Protein AF-A0A7R9BKN6-F1 (afdb_monomer)

Foldseek 3Di:
DDPDDDPPPDDQAADEELDDQVVQVVVCVVVPSDPPQFWEWEWDWDFDQDPPPRDTDIQIWTDGPVDPDIDSDDDPLPRYAYAYEQVVLVVCVVPPVPVSLSNLVRYHYYYSHFLVSLLVSQVSCVVVVDQDEDEEADPSPVNNLVNHPHRHYDHDPPPDPPPPDPPDDDDDDPPPPDADAEEQVVLVVCVPPPVPVSLVNLVRHDHYPPHFLVSLLVSQLSCVVVVDQDEDEDAAPSPLSNLQSHPAHEHLHDPVHCPSVVRGPHYDPHRRPPCVVVVVVVVVVVVVVVVVVVVVVVVVVVVVVVVVVCCVVVVD

pLDDT: mean 74.66, std 16.37, range [26.44, 96.69]

InterPro domains:
  IPR001757 P-type ATPase [TIGR01494] (103-164)
  IPR001757 P-type ATPase [TIGR01494] (201-311)
  IPR006544 P-type ATPase, subfamily V [PTHR45630] (177-312)
  IPR023214 HAD superfamily [G3DSA:3.40.50.1000] (12-169)
  IPR023214 HAD superfamily [G3DSA:3.40.50.1000] (170-272)
  IPR036412 HAD-like superfamily [SSF56784] (14-165)
  IPR036412 HAD-like superfamily [SSF56784] (192-273)

Nearest PDB structures (foldseek):
  7n74-assembly1_A  TM=9.201E-01  e=3.005E-12  Homo sapiens
  7n70-assembly1_A  TM=8.935E-01  e=9.612E-12  Homo sapiens
  7n73-assembly1_A  TM=8.900E-01  e=3.693E-11  Homo sapiens
  7n77-assembly1_A  TM=8.871E-01  e=6.025E-11  Homo sapiens
  7m5y-assembly1_A  TM=6.232E-01  e=1.813E-10  Homo sapiens

Structure (mmCIF, N/CA/C/O backbone):
data_AF-A0A7R9BKN6-F1
#
_entry.id   AF-A0A7R9BKN6-F1
#
loop_
_atom_site.group_PDB
_atom_site.id
_atom_site.type_symbol
_atom_site.label_atom_id
_atom_site.label_alt_id
_atom_site.label_comp_id
_atom_site.label_asym_id
_atom_site.label_entity_id
_atom_site.label_seq_id
_atom_site.pdbx_PDB_ins_code
_atom_site.Cartn_x
_atom_site.Cartn_y
_atom_site.Cartn_z
_atom_site.occupancy
_atom_site.B_iso_or_equiv
_atom_site.auth_seq_id
_atom_site.auth_comp_id
_atom_site.auth_asym_id
_atom_site.auth_atom_id
_atom_site.pdbx_PDB_model_num
ATOM 1 N N . MET A 1 1 ? 3.037 -29.717 30.247 1.00 32.91 1 MET A N 1
ATOM 2 C CA . MET A 1 1 ? 1.753 -29.655 29.522 1.00 32.91 1 MET A CA 1
ATOM 3 C C . MET A 1 1 ? 1.876 -28.512 28.535 1.00 32.91 1 MET A C 1
ATOM 5 O O . MET A 1 1 ? 1.591 -27.375 28.885 1.00 32.91 1 MET A O 1
ATOM 9 N N . ASP A 1 2 ? 2.423 -28.823 27.361 1.00 31.39 2 ASP A N 1
ATOM 10 C CA . ASP A 1 2 ? 2.531 -27.906 26.230 1.00 31.39 2 ASP A CA 1
ATOM 11 C C . ASP A 1 2 ? 1.133 -27.636 25.679 1.00 31.39 2 ASP A C 1
ATOM 13 O O . ASP A 1 2 ? 0.529 -28.503 25.049 1.00 31.39 2 ASP A O 1
ATOM 17 N N . GLN A 1 3 ? 0.604 -26.438 25.915 1.00 27.42 3 GLN A N 1
ATOM 18 C CA . GLN A 1 3 ? -0.445 -25.913 25.053 1.00 27.42 3 GLN A CA 1
ATOM 19 C C . GLN A 1 3 ? 0.246 -25.234 23.878 1.00 27.42 3 GLN A C 1
ATOM 21 O O . GLN A 1 3 ? 0.666 -24.081 23.956 1.00 27.42 3 GLN A O 1
ATOM 26 N N . GLY A 1 4 ? 0.425 -26.019 22.815 1.00 26.84 4 GLY A N 1
ATOM 27 C CA . GLY A 1 4 ? 0.956 -25.560 21.544 1.00 26.84 4 GLY A CA 1
ATOM 28 C C . GLY A 1 4 ? 0.190 -24.336 21.056 1.00 26.84 4 GLY A C 1
ATOM 29 O O . GLY A 1 4 ? -1.037 -24.345 20.947 1.00 26.84 4 GLY A O 1
ATOM 30 N N . PHE A 1 5 ? 0.937 -23.276 20.765 1.00 26.44 5 PHE A N 1
ATOM 31 C CA . PHE A 1 5 ? 0.449 -22.130 20.018 1.00 26.44 5 PHE A CA 1
ATOM 32 C C . PHE A 1 5 ? -0.179 -22.623 18.706 1.00 26.44 5 PHE A C 1
ATOM 34 O O . PHE A 1 5 ? 0.504 -23.183 17.850 1.00 26.44 5 PHE A O 1
ATOM 41 N N . SER A 1 6 ? -1.488 -22.406 18.561 1.00 29.11 6 SER A N 1
ATOM 42 C CA . SER A 1 6 ? -2.215 -22.539 17.296 1.00 29.11 6 SER A CA 1
ATOM 43 C C . SER A 1 6 ? -1.462 -21.795 16.178 1.00 29.11 6 SER A C 1
ATOM 45 O O . SER A 1 6 ? -0.965 -20.688 16.429 1.00 29.11 6 SER A O 1
ATOM 47 N N . PRO A 1 7 ? -1.335 -22.362 14.962 1.00 34.69 7 PRO A N 1
ATOM 48 C CA . PRO A 1 7 ? -0.614 -21.715 13.876 1.00 34.69 7 PRO A CA 1
ATOM 49 C C . PRO A 1 7 ? -1.249 -20.347 13.612 1.00 34.69 7 PRO A C 1
ATOM 51 O O . PRO A 1 7 ? -2.439 -20.247 13.312 1.00 34.69 7 PRO A O 1
ATOM 54 N N . LYS A 1 8 ? -0.444 -19.287 13.780 1.00 38.62 8 LYS A N 1
ATOM 55 C CA . LYS A 1 8 ? -0.782 -17.884 13.492 1.00 38.62 8 LYS A CA 1
ATOM 56 C C . LYS A 1 8 ? -1.703 -17.830 12.269 1.00 38.62 8 LYS A C 1
ATOM 58 O O . LYS A 1 8 ? -1.273 -18.245 11.196 1.00 38.62 8 LYS A O 1
ATOM 63 N N . GLN A 1 9 ? -2.935 -17.328 12.416 1.00 39.03 9 GLN A N 1
ATOM 64 C CA . GLN A 1 9 ? -3.842 -17.079 11.289 1.00 39.03 9 GLN A CA 1
ATOM 65 C C . GLN A 1 9 ? -3.097 -16.251 10.232 1.00 39.03 9 GLN A C 1
ATOM 67 O O . GLN A 1 9 ? -2.939 -15.034 10.376 1.00 39.03 9 GLN A O 1
ATOM 72 N N . ARG A 1 10 ? -2.585 -16.916 9.189 1.00 50.03 10 ARG A N 1
ATOM 73 C CA . ARG A 1 10 ? -1.907 -16.256 8.076 1.00 50.03 10 ARG A CA 1
ATOM 74 C C . ARG A 1 10 ? -2.930 -15.348 7.410 1.00 50.03 10 ARG A C 1
ATOM 76 O O . ARG A 1 10 ? -4.044 -15.759 7.084 1.00 50.03 10 ARG A O 1
ATOM 83 N N . LYS A 1 11 ? -2.572 -14.076 7.258 1.00 56.31 11 LYS A N 1
ATOM 84 C CA . LYS A 1 11 ? -3.423 -13.113 6.557 1.00 56.31 11 LYS A CA 1
ATOM 85 C C . LYS A 1 11 ? -3.534 -13.568 5.104 1.00 56.31 11 LYS A C 1
ATOM 87 O O . LYS A 1 11 ? -2.523 -13.991 4.546 1.00 56.31 11 LYS A O 1
ATOM 92 N N . PRO A 1 12 ? -4.730 -13.515 4.498 1.00 61.38 12 PRO A N 1
ATOM 93 C CA . PRO A 1 12 ? -4.904 -13.988 3.136 1.00 61.38 12 PRO A CA 1
ATOM 94 C C . PRO A 1 12 ? -4.051 -13.126 2.202 1.00 61.38 12 PRO A C 1
ATOM 96 O O . PRO A 1 12 ? -4.299 -11.929 2.065 1.00 61.38 12 PRO A O 1
ATOM 99 N N . LEU A 1 13 ? -3.027 -13.734 1.603 1.00 60.78 13 LEU A N 1
ATOM 100 C CA . LEU A 1 13 ? -2.249 -13.128 0.532 1.00 60.78 13 LEU A CA 1
ATOM 101 C C . LEU A 1 13 ? -2.938 -13.456 -0.795 1.00 60.78 13 LEU A C 1
ATOM 103 O O . LEU A 1 13 ? -3.414 -14.574 -0.999 1.00 60.78 13 LEU A O 1
ATOM 107 N N . PHE A 1 14 ? -3.005 -12.478 -1.692 1.00 77.50 14 PHE A N 1
ATOM 108 C CA . PHE A 1 14 ? -3.634 -12.633 -2.999 1.00 77.50 14 PHE A CA 1
ATOM 109 C C . PHE A 1 14 ? -2.596 -12.375 -4.085 1.00 77.50 14 PHE A C 1
ATOM 111 O O . PHE A 1 14 ? -1.784 -11.457 -3.968 1.00 77.50 14 PHE A O 1
ATOM 118 N N . LYS A 1 15 ? -2.652 -13.148 -5.168 1.00 74.38 15 LYS A N 1
ATOM 119 C CA . LYS A 1 15 ? -1.873 -12.892 -6.377 1.00 74.38 15 LYS A CA 1
ATOM 120 C C . LYS A 1 15 ? -2.746 -12.196 -7.413 1.00 74.38 15 LYS A C 1
ATOM 122 O O . LYS A 1 15 ? -3.732 -12.776 -7.860 1.00 74.38 15 LYS A O 1
ATOM 127 N N . LEU A 1 16 ? -2.353 -10.993 -7.828 1.00 77.88 16 LEU A N 1
ATOM 128 C CA . LEU A 1 16 ? -2.900 -10.323 -9.008 1.00 77.88 16 LEU A CA 1
ATOM 129 C C . LEU A 1 16 ? -1.861 -10.360 -10.130 1.00 77.88 16 LEU A C 1
ATOM 131 O O . LEU A 1 16 ? -0.758 -9.852 -9.954 1.00 77.88 16 LEU A O 1
ATOM 135 N N . THR A 1 17 ? -2.197 -10.920 -11.289 1.00 77.88 17 THR A N 1
ATOM 136 C CA . THR A 1 17 ? -1.283 -10.946 -12.443 1.00 77.88 17 THR A CA 1
ATOM 137 C C . THR A 1 17 ? -2.006 -10.706 -13.769 1.00 77.88 17 THR A C 1
ATOM 139 O O . THR A 1 17 ? -3.209 -10.940 -13.891 1.00 77.88 17 THR A O 1
ATOM 142 N N . GLY A 1 18 ? -1.257 -10.216 -14.760 1.00 75.12 18 GLY A N 1
ATOM 143 C CA . GLY A 1 18 ? -1.666 -10.190 -16.167 1.00 75.12 18 GLY A CA 1
ATOM 144 C C . GLY A 1 18 ? -1.416 -11.516 -16.900 1.00 75.12 18 GLY A C 1
ATOM 145 O O . GLY A 1 18 ? -1.918 -11.697 -18.007 1.00 75.12 18 GLY A O 1
ATOM 146 N N . ASP A 1 19 ? -0.681 -12.448 -16.287 1.00 79.25 19 ASP A N 1
ATOM 147 C CA . ASP A 1 19 ? -0.347 -13.745 -16.877 1.00 79.25 19 ASP A CA 1
ATOM 148 C C . ASP A 1 19 ? -1.556 -14.677 -16.978 1.00 79.25 19 ASP A C 1
ATOM 150 O O . ASP A 1 19 ? -2.614 -14.445 -16.383 1.00 79.25 19 ASP A O 1
ATOM 154 N N . SER A 1 20 ? -1.369 -15.776 -17.714 1.00 85.12 20 SER A N 1
ATOM 155 C CA . SER A 1 20 ? -2.352 -16.854 -17.794 1.00 85.12 20 SER A CA 1
ATOM 156 C C . SER A 1 20 ? -2.670 -17.436 -16.414 1.00 85.12 20 SER A C 1
ATOM 158 O O . SER A 1 20 ? -1.803 -17.504 -15.533 1.00 85.12 20 SER A O 1
ATOM 160 N N . LEU A 1 21 ? -3.908 -17.903 -16.242 1.00 82.19 21 LEU A N 1
ATOM 161 C CA . LEU A 1 21 ? -4.362 -18.493 -14.991 1.00 82.19 21 LEU A CA 1
ATOM 162 C C . LEU A 1 21 ? -3.480 -19.668 -14.559 1.00 82.19 21 LEU A C 1
ATOM 164 O O . LEU A 1 21 ? -2.990 -19.660 -13.438 1.00 82.19 21 LEU A O 1
ATOM 168 N N . LEU A 1 22 ? -3.174 -20.617 -15.447 1.00 80.00 22 LEU A N 1
ATOM 169 C CA . LEU A 1 22 ? -2.351 -21.789 -15.112 1.00 80.00 22 LEU A CA 1
ATOM 170 C C . LEU A 1 22 ? -0.967 -21.408 -14.559 1.00 80.00 22 LEU A C 1
ATOM 172 O O . LEU A 1 22 ? -0.522 -21.956 -13.548 1.00 80.00 22 LEU A O 1
ATOM 176 N N . THR A 1 23 ? -0.304 -20.419 -15.166 1.00 79.06 23 THR A N 1
ATOM 177 C CA . THR A 1 23 ? 0.980 -19.897 -14.669 1.00 79.06 23 THR A CA 1
ATOM 178 C C . THR A 1 23 ? 0.812 -19.235 -13.302 1.00 79.06 23 THR A C 1
ATOM 180 O O . THR A 1 23 ? 1.613 -19.456 -12.389 1.00 79.06 23 THR A O 1
ATOM 183 N N . ALA A 1 24 ? -0.246 -18.438 -13.138 1.00 79.44 24 ALA A N 1
ATOM 184 C CA . ALA A 1 24 ? -0.556 -17.771 -11.883 1.00 79.44 24 ALA A CA 1
ATOM 185 C C . ALA A 1 24 ? -0.773 -18.780 -10.748 1.00 79.44 24 ALA A C 1
ATOM 187 O O . ALA A 1 24 ? -0.196 -18.601 -9.675 1.00 79.44 24 ALA A O 1
ATOM 188 N N . LEU A 1 25 ? -1.527 -19.850 -11.018 1.00 77.81 25 LEU A N 1
ATOM 189 C CA . LEU A 1 25 ? -1.824 -20.940 -10.091 1.00 77.81 25 LEU A CA 1
ATOM 190 C C . LEU A 1 25 ? -0.570 -21.728 -9.705 1.00 77.81 25 LEU A C 1
ATOM 192 O O . LEU A 1 25 ? -0.318 -21.934 -8.519 1.00 77.81 25 LEU A O 1
ATOM 196 N N . SER A 1 26 ? 0.253 -22.111 -10.686 1.00 78.00 26 SER A N 1
ATOM 197 C CA . SER A 1 26 ? 1.505 -22.837 -10.436 1.00 78.00 26 SER A CA 1
ATOM 198 C C . SER A 1 26 ? 2.432 -22.057 -9.499 1.00 78.00 26 SER A C 1
ATOM 200 O O . SER A 1 26 ? 2.937 -22.598 -8.516 1.00 78.00 26 SER A O 1
ATOM 202 N N . VAL A 1 27 ? 2.612 -20.759 -9.756 1.00 74.94 27 VAL A N 1
ATOM 203 C CA . VAL A 1 27 ? 3.428 -19.895 -8.893 1.00 74.94 27 VAL A CA 1
ATOM 204 C C . VAL A 1 27 ? 2.768 -19.695 -7.530 1.00 74.94 27 VAL A C 1
ATOM 206 O O . VAL A 1 27 ? 3.461 -19.735 -6.521 1.00 74.94 27 VAL A O 1
ATOM 209 N N . ALA A 1 28 ? 1.446 -19.518 -7.471 1.00 74.06 28 ALA A N 1
ATOM 210 C CA . ALA A 1 28 ? 0.736 -19.358 -6.205 1.00 74.06 28 ALA A CA 1
ATOM 211 C C . ALA A 1 28 ? 0.920 -20.571 -5.279 1.00 74.06 28 ALA A C 1
ATOM 213 O O . ALA A 1 28 ? 1.169 -20.384 -4.091 1.00 74.06 28 ALA A O 1
ATOM 214 N N . ARG A 1 29 ? 0.888 -21.797 -5.822 1.00 75.62 29 ARG A N 1
ATOM 215 C CA . ARG A 1 29 ? 1.186 -23.024 -5.062 1.00 75.62 29 ARG A CA 1
ATOM 216 C C . ARG A 1 29 ? 2.645 -23.095 -4.620 1.00 75.62 29 ARG A C 1
ATOM 218 O O . ARG A 1 29 ? 2.910 -23.343 -3.449 1.00 75.62 29 ARG A O 1
ATOM 225 N N . LYS A 1 30 ? 3.594 -22.819 -5.522 1.00 72.38 30 LYS A N 1
ATOM 226 C CA . LYS A 1 30 ? 5.035 -22.812 -5.193 1.00 72.38 30 LYS A CA 1
ATOM 227 C C . LYS A 1 30 ? 5.379 -21.806 -4.093 1.00 72.38 30 LYS A C 1
ATOM 229 O O . LYS A 1 30 ? 6.220 -22.090 -3.250 1.00 72.38 30 LYS A O 1
ATOM 234 N N . CYS A 1 31 ? 4.709 -20.658 -4.088 1.00 66.50 31 CYS A N 1
ATOM 235 C CA . CYS A 1 31 ? 4.879 -19.607 -3.089 1.00 66.50 31 CYS A CA 1
ATOM 236 C C . CYS A 1 31 ? 4.005 -19.801 -1.835 1.00 66.50 31 CYS A C 1
ATOM 238 O O . CYS A 1 31 ? 3.954 -18.893 -1.012 1.00 66.50 31 CYS A O 1
ATOM 240 N N . GLN A 1 32 ? 3.299 -20.933 -1.694 1.00 68.69 32 GLN A N 1
ATOM 241 C CA . GLN A 1 32 ? 2.401 -21.222 -0.566 1.00 68.69 32 GLN A CA 1
ATOM 242 C C . GLN A 1 32 ? 1.351 -20.119 -0.310 1.00 68.69 32 GLN A C 1
ATOM 244 O O . GLN A 1 32 ? 0.978 -19.845 0.829 1.00 68.69 32 GLN A O 1
ATOM 249 N N . LEU A 1 33 ? 0.865 -19.467 -1.375 1.00 64.62 33 LEU A N 1
ATOM 250 C CA . LEU A 1 33 ? -0.245 -18.499 -1.297 1.00 64.62 33 LEU A CA 1
ATOM 251 C C . LEU A 1 33 ? -1.590 -19.186 -1.038 1.00 64.62 33 LEU A C 1
ATOM 253 O O . LEU A 1 33 ? -2.554 -18.559 -0.598 1.00 64.62 33 LEU A O 1
ATOM 257 N N . VAL A 1 34 ? -1.643 -20.475 -1.359 1.00 66.25 34 VAL A N 1
ATOM 258 C CA . VAL A 1 34 ? -2.741 -21.389 -1.080 1.00 66.25 34 VAL A CA 1
ATOM 259 C C . VAL A 1 34 ? -2.137 -22.550 -0.303 1.00 66.25 34 VAL A C 1
ATOM 261 O O . VAL A 1 34 ? -1.135 -23.117 -0.746 1.00 66.25 34 VAL A O 1
ATOM 264 N N . ASP A 1 35 ? -2.713 -22.864 0.857 1.00 65.56 35 ASP A N 1
ATOM 265 C CA . ASP A 1 35 ? -2.275 -24.007 1.652 1.00 65.56 35 ASP A CA 1
ATOM 266 C C . ASP A 1 35 ? -2.488 -25.303 0.846 1.00 65.56 35 ASP A C 1
ATOM 268 O O . ASP A 1 35 ? -3.522 -25.431 0.187 1.00 65.56 35 ASP A O 1
ATOM 272 N N . PRO A 1 36 ? -1.555 -26.273 0.884 1.00 63.25 36 PRO A N 1
ATOM 273 C CA . PRO A 1 36 ? -1.629 -27.480 0.052 1.00 63.25 36 PRO A CA 1
ATOM 274 C C . PRO A 1 36 ? -2.895 -28.323 0.262 1.00 63.25 36 PRO A C 1
ATOM 276 O O . PRO A 1 36 ? -3.303 -29.048 -0.637 1.00 63.25 36 PRO A O 1
ATOM 279 N N . GLU A 1 37 ? -3.502 -28.232 1.445 1.00 63.41 37 GLU A N 1
ATOM 280 C CA . GLU A 1 37 ? -4.704 -28.982 1.827 1.00 63.41 37 GLU A CA 1
ATOM 281 C C . GLU A 1 37 ? -6.008 -28.286 1.400 1.00 63.41 37 GLU A C 1
ATOM 283 O O . GLU A 1 37 ? -7.082 -28.885 1.445 1.00 63.41 37 GLU A O 1
ATOM 288 N N . VAL A 1 38 ? -5.937 -27.015 0.988 1.00 65.06 38 VAL A N 1
ATOM 289 C CA . VAL A 1 38 ? -7.112 -26.212 0.644 1.00 65.06 38 VAL A CA 1
ATOM 290 C C . VAL A 1 38 ? -7.420 -26.353 -0.840 1.00 65.06 38 VAL A C 1
ATOM 292 O O . VAL A 1 38 ? -6.625 -25.976 -1.703 1.00 65.06 38 VAL A O 1
ATOM 295 N N . LYS A 1 39 ? -8.625 -26.838 -1.141 1.00 71.44 39 LYS A N 1
ATOM 296 C CA . LYS A 1 39 ? -9.106 -26.974 -2.516 1.00 71.44 39 LYS A CA 1
ATOM 297 C C . LYS A 1 39 ? -9.388 -25.611 -3.141 1.00 71.44 39 LYS A C 1
ATOM 299 O O . LYS A 1 39 ? -9.914 -24.698 -2.497 1.00 71.44 39 LYS A O 1
ATOM 304 N N . MET A 1 40 ? -9.065 -25.471 -4.420 1.00 74.56 40 MET A N 1
ATOM 305 C CA . MET A 1 40 ? -9.217 -24.218 -5.150 1.00 74.56 40 MET A CA 1
ATOM 306 C C . MET A 1 40 ? -10.161 -24.400 -6.331 1.00 74.56 40 MET A C 1
ATOM 308 O O . MET A 1 40 ? -9.945 -25.272 -7.158 1.00 74.56 40 MET A O 1
ATOM 312 N N . LEU A 1 41 ? -11.164 -23.532 -6.440 1.00 79.25 41 LEU A N 1
ATOM 313 C CA . LEU A 1 41 ? -12.091 -23.524 -7.568 1.00 79.25 41 LEU A CA 1
ATOM 314 C C . LEU A 1 41 ? -11.767 -22.370 -8.506 1.00 79.25 41 LEU A C 1
ATOM 316 O O . LEU A 1 41 ? -11.701 -21.208 -8.093 1.00 79.25 41 LEU A O 1
ATOM 320 N N . VAL A 1 42 ? -11.606 -22.690 -9.783 1.00 79.75 42 VAL A N 1
ATOM 321 C CA . VAL A 1 42 ? -11.587 -21.700 -10.855 1.00 79.75 42 VAL A CA 1
ATOM 322 C C . VAL A 1 42 ? -13.023 -21.357 -11.213 1.00 79.75 42 VAL A C 1
ATOM 324 O O . VAL A 1 42 ? -13.805 -22.248 -11.528 1.00 79.75 42 VAL A O 1
ATOM 327 N N . VAL A 1 43 ? -13.360 -20.071 -11.167 1.00 80.88 43 VAL A N 1
ATOM 328 C CA . VAL A 1 43 ? -14.688 -19.575 -11.537 1.00 80.88 43 VAL A CA 1
ATOM 329 C C . VAL A 1 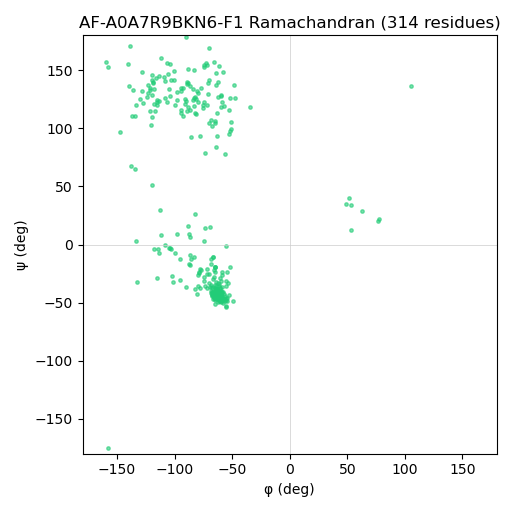43 ? -14.669 -19.129 -12.996 1.00 80.88 43 VAL A C 1
ATOM 331 O O . VAL A 1 43 ? -13.987 -18.160 -13.345 1.00 80.88 43 VAL A O 1
ATOM 334 N N . TRP A 1 44 ? -15.449 -19.811 -13.827 1.00 82.75 44 TRP A N 1
ATOM 335 C CA . TRP A 1 44 ? -15.696 -19.451 -15.220 1.00 82.75 44 TRP A CA 1
ATOM 336 C C . TRP A 1 44 ? -17.089 -18.853 -15.357 1.00 82.75 44 TRP A C 1
ATOM 338 O O . TRP A 1 44 ? -18.042 -19.379 -14.792 1.00 82.75 44 TRP A O 1
ATOM 348 N N . ALA A 1 45 ? -17.201 -17.737 -16.076 1.00 81.44 45 ALA A N 1
ATOM 349 C CA . ALA A 1 45 ? -18.468 -17.066 -16.331 1.00 81.44 45 ALA A CA 1
ATOM 350 C C . ALA A 1 45 ? -18.570 -16.698 -17.814 1.00 81.44 45 ALA A C 1
ATOM 352 O O . ALA A 1 45 ? -17.749 -15.928 -18.316 1.00 81.44 45 ALA A O 1
ATOM 353 N N . GLU A 1 46 ? -19.589 -17.214 -18.495 1.00 81.25 46 GLU A N 1
ATOM 354 C CA . GLU A 1 46 ? -19.854 -16.942 -19.911 1.00 81.25 46 GLU A CA 1
ATOM 355 C C . GLU A 1 46 ? -21.299 -16.486 -20.126 1.00 81.25 46 GLU A C 1
ATOM 357 O O . GLU A 1 46 ? -22.212 -16.884 -19.400 1.00 81.25 46 GLU A O 1
ATOM 362 N N . LEU A 1 47 ? -21.508 -15.628 -21.128 1.00 79.31 47 LEU A N 1
ATOM 363 C CA . LEU A 1 47 ? -22.846 -15.236 -21.565 1.00 79.31 47 LEU A CA 1
ATOM 364 C C . LEU A 1 47 ? -23.375 -16.298 -22.526 1.00 79.31 47 LEU A C 1
ATOM 366 O O . LEU A 1 47 ? -22.797 -16.509 -23.590 1.00 79.31 47 LEU A O 1
ATOM 370 N N . VAL A 1 48 ? -24.481 -16.935 -22.158 1.00 75.44 48 VAL A N 1
ATOM 371 C CA . VAL A 1 48 ? -25.178 -17.907 -23.002 1.00 75.44 48 VAL A CA 1
ATOM 372 C C . VAL A 1 48 ? -26.474 -17.275 -23.493 1.00 75.44 48 VAL A C 1
ATOM 374 O O . VAL A 1 48 ? -27.277 -16.775 -22.699 1.00 75.44 48 VAL A O 1
ATOM 377 N N . GLU A 1 49 ? -26.673 -17.277 -24.810 1.00 65.62 49 GLU A N 1
ATOM 378 C CA . GLU A 1 49 ? -27.936 -16.861 -25.414 1.00 65.62 49 GLU A CA 1
ATOM 379 C C . GLU A 1 49 ? -28.986 -17.956 -25.213 1.00 65.62 49 GLU A C 1
ATOM 381 O O . GLU A 1 49 ? -28.834 -19.085 -25.683 1.00 65.62 49 GLU A O 1
ATOM 386 N N . SER A 1 50 ? -30.056 -17.623 -24.488 1.00 54.41 50 SER A N 1
ATOM 387 C CA . SER A 1 50 ? -31.242 -18.471 -24.403 1.00 54.41 50 SER A CA 1
ATOM 388 C C . SER A 1 50 ? -32.028 -18.365 -25.707 1.00 54.41 50 SER A C 1
ATOM 390 O O . SER A 1 50 ? -32.467 -17.279 -26.092 1.00 54.41 50 SER A O 1
ATOM 392 N N . THR A 1 51 ? -32.250 -19.504 -26.363 1.00 54.00 51 THR A N 1
ATOM 393 C CA . THR A 1 51 ? -33.069 -19.616 -27.578 1.00 54.00 51 THR A CA 1
ATOM 394 C C . THR A 1 51 ? -34.556 -19.338 -27.343 1.00 54.00 51 THR A C 1
ATOM 396 O O . THR A 1 51 ? -35.293 -19.206 -28.317 1.00 54.00 51 THR A O 1
ATOM 399 N N . LEU A 1 52 ? -35.008 -19.239 -26.086 1.00 56.38 52 LEU A N 1
ATOM 400 C CA . LEU A 1 52 ? -36.426 -19.111 -25.734 1.00 56.38 52 LEU A CA 1
ATOM 401 C C . LEU A 1 52 ? -36.864 -17.683 -25.370 1.00 56.38 52 LEU A C 1
ATOM 403 O O . LEU A 1 52 ? -38.016 -17.360 -25.630 1.00 56.38 52 LEU A O 1
ATOM 407 N N . ASP A 1 53 ? -35.974 -16.816 -24.864 1.00 50.88 53 ASP A N 1
ATOM 408 C CA . ASP A 1 53 ? -36.388 -15.506 -24.312 1.00 50.88 53 ASP A CA 1
ATOM 409 C C . ASP A 1 53 ? -35.553 -14.290 -24.761 1.00 50.88 53 ASP A C 1
ATOM 411 O O . ASP A 1 53 ? -35.791 -13.180 -24.292 1.00 50.88 53 ASP A O 1
ATOM 415 N N . ALA A 1 54 ? -34.555 -14.448 -25.643 1.00 49.28 54 ALA A N 1
ATOM 416 C CA . ALA A 1 54 ? -33.607 -13.376 -26.012 1.00 49.28 54 ALA A CA 1
ATOM 417 C C . ALA A 1 54 ? -32.895 -12.702 -24.808 1.00 49.28 54 ALA A C 1
ATOM 419 O O . ALA A 1 54 ? -32.229 -11.673 -24.953 1.00 49.28 54 ALA A O 1
ATOM 420 N N . VAL A 1 55 ? -32.997 -13.292 -23.613 1.00 52.59 55 VAL A N 1
ATOM 421 C CA . VAL A 1 55 ? -32.286 -12.879 -22.405 1.00 52.59 55 VAL A CA 1
ATOM 422 C C . VAL A 1 55 ? -30.959 -13.634 -22.353 1.00 52.59 55 VAL A C 1
ATOM 424 O O . VAL A 1 55 ? -30.913 -14.863 -22.391 1.00 52.59 55 VAL A O 1
ATOM 427 N N . GLN A 1 56 ? -29.858 -12.886 -22.278 1.00 57.34 56 GLN A N 1
ATOM 428 C CA . GLN A 1 56 ? -28.536 -13.455 -22.026 1.00 57.34 56 GLN A CA 1
ATOM 429 C C . GLN A 1 56 ? -28.425 -13.832 -20.546 1.00 57.34 56 GLN A C 1
ATOM 431 O O . GLN A 1 56 ? -28.522 -12.961 -19.677 1.00 57.34 56 GLN A O 1
ATOM 436 N N . HIS A 1 57 ? -28.185 -15.111 -20.262 1.00 63.12 57 HIS A N 1
ATOM 437 C CA . HIS A 1 57 ? -27.927 -15.599 -18.908 1.00 63.12 57 HIS A CA 1
ATOM 438 C C . HIS A 1 57 ? -26.426 -15.811 -18.702 1.00 63.12 57 HIS A C 1
ATOM 440 O O . HIS A 1 57 ? -25.700 -16.130 -19.644 1.00 63.12 57 HIS A O 1
ATOM 446 N N . VAL A 1 58 ? -25.947 -15.628 -17.469 1.00 65.94 58 VAL A N 1
ATOM 447 C CA . VAL A 1 58 ? -24.558 -15.949 -17.119 1.00 65.94 58 VAL A CA 1
ATOM 448 C C . VAL A 1 58 ? -24.502 -17.403 -16.675 1.00 65.94 58 VAL A C 1
ATOM 450 O O . VAL A 1 58 ? -25.075 -17.763 -15.649 1.00 65.94 58 VAL A O 1
ATOM 453 N N . LYS A 1 59 ? -23.808 -18.240 -17.444 1.00 72.06 59 LYS A N 1
ATOM 454 C CA . LYS A 1 59 ? -23.467 -19.600 -17.028 1.00 72.06 59 LYS A CA 1
ATOM 455 C C . LYS A 1 59 ? -22.205 -19.528 -16.181 1.00 72.06 59 LYS A C 1
ATOM 457 O O . LYS A 1 59 ? -21.206 -18.971 -16.634 1.00 72.06 59 LYS A O 1
ATOM 462 N N . ILE A 1 60 ? -22.270 -20.062 -14.964 1.00 67.81 60 ILE A N 1
ATOM 463 C CA . ILE A 1 60 ? -21.144 -20.079 -14.030 1.00 67.81 60 ILE A CA 1
ATOM 464 C C . ILE A 1 60 ? -20.735 -21.521 -13.790 1.00 67.81 60 ILE A C 1
ATOM 466 O O . ILE A 1 60 ? -21.552 -22.333 -13.363 1.00 67.81 60 ILE A O 1
ATOM 470 N N . GLU A 1 61 ? -19.474 -21.823 -14.064 1.00 70.06 61 GLU A N 1
ATOM 471 C CA . GLU A 1 61 ? -18.890 -23.144 -13.866 1.00 70.06 61 GLU A CA 1
ATOM 472 C C . GLU A 1 61 ? -17.728 -23.063 -12.882 1.00 70.06 61 GLU A C 1
ATOM 474 O O . GLU A 1 61 ? -16.990 -22.071 -12.832 1.00 70.06 61 GLU A O 1
ATOM 479 N N . TYR A 1 62 ? -17.571 -24.129 -12.100 1.00 68.69 62 TYR A N 1
ATOM 480 C CA . TYR A 1 62 ? -16.475 -24.287 -11.160 1.00 68.69 62 TYR A CA 1
ATOM 481 C C . TYR A 1 62 ? -15.623 -25.470 -11.598 1.00 68.69 62 TYR A C 1
ATOM 483 O O . TYR A 1 62 ? -16.115 -26.586 -11.753 1.00 68.69 62 TYR A O 1
ATOM 491 N N . MET A 1 63 ? -14.333 -25.221 -11.790 1.00 66.50 63 MET A N 1
ATOM 492 C CA . MET A 1 63 ? -13.368 -26.267 -12.104 1.00 66.50 63 MET A CA 1
ATOM 493 C C . MET A 1 63 ? -12.397 -26.410 -10.940 1.00 66.50 63 MET A C 1
ATOM 495 O O . MET A 1 63 ? -11.742 -25.434 -10.561 1.00 66.50 63 MET A O 1
ATOM 499 N N . ASP A 1 64 ? -12.301 -27.614 -10.385 1.00 68.25 64 ASP A N 1
ATOM 500 C CA . ASP A 1 64 ? -11.178 -27.989 -9.532 1.00 68.25 64 ASP A CA 1
ATOM 501 C C . ASP A 1 64 ? -10.030 -28.416 -10.463 1.00 68.25 64 ASP A C 1
ATOM 503 O O . ASP A 1 64 ? -10.170 -29.404 -11.181 1.00 68.25 64 ASP A O 1
ATOM 507 N N . PRO A 1 65 ? -8.915 -27.669 -10.528 1.00 63.09 65 PRO A N 1
ATOM 508 C CA . PRO A 1 65 ? -7.813 -27.997 -11.423 1.00 63.09 65 PRO A CA 1
ATOM 509 C C . PRO A 1 65 ? -7.096 -29.305 -11.054 1.00 63.09 65 PRO A C 1
ATOM 511 O O . PRO A 1 65 ? -6.277 -29.761 -11.849 1.00 63.09 65 PRO A O 1
ATOM 514 N N . ASP A 1 66 ? -7.379 -29.891 -9.884 1.00 64.38 66 ASP A N 1
ATOM 515 C CA . ASP A 1 66 ? -6.820 -31.172 -9.441 1.00 64.38 66 ASP A CA 1
ATOM 516 C C . ASP A 1 66 ? -7.809 -32.347 -9.568 1.00 64.38 66 ASP A C 1
ATOM 518 O O . ASP A 1 66 ? -7.430 -33.485 -9.288 1.00 64.38 66 ASP A O 1
ATOM 522 N N . ALA A 1 67 ? -9.060 -32.101 -9.979 1.00 61.88 67 ALA A N 1
ATOM 523 C CA . ALA A 1 67 ? -10.070 -33.140 -10.174 1.00 61.88 67 ALA A CA 1
ATOM 524 C C . ALA A 1 67 ? -10.508 -33.237 -11.644 1.00 61.88 67 ALA A C 1
ATOM 526 O O . ALA A 1 67 ? -10.690 -32.233 -12.326 1.00 61.88 67 ALA A O 1
ATOM 527 N N . ASP A 1 68 ? -10.767 -34.458 -12.116 1.00 48.66 68 ASP A N 1
ATOM 528 C CA . ASP A 1 68 ? -11.192 -34.727 -13.500 1.00 48.66 68 ASP A CA 1
ATOM 529 C C . ASP A 1 68 ? -12.661 -34.338 -13.799 1.00 48.66 68 ASP A C 1
ATOM 531 O O . ASP A 1 68 ? -13.154 -34.569 -14.904 1.00 48.66 68 ASP A O 1
ATOM 535 N N . SER A 1 69 ? -13.394 -33.755 -12.840 1.00 51.97 69 SER A N 1
ATOM 536 C CA . SER A 1 69 ? -14.828 -33.451 -12.966 1.00 51.97 69 SER A CA 1
ATOM 537 C C . SER A 1 69 ? -15.155 -31.970 -12.759 1.00 51.97 69 SER A C 1
ATOM 539 O O . SER A 1 69 ? -14.795 -31.384 -11.738 1.00 51.97 69 SER A O 1
ATOM 541 N N . VAL A 1 70 ? -15.919 -31.394 -13.692 1.00 51.59 70 VAL A N 1
ATOM 542 C CA . VAL A 1 70 ? -16.530 -30.060 -13.576 1.00 51.59 70 VAL A CA 1
ATOM 543 C C . VAL A 1 70 ? -17.811 -30.184 -12.751 1.00 51.59 70 VAL A C 1
ATOM 545 O O . VAL A 1 70 ? -18.773 -30.808 -13.198 1.00 51.59 70 VAL A O 1
ATOM 548 N N . ASP A 1 71 ? -17.831 -29.613 -11.547 1.00 51.53 71 ASP A N 1
ATOM 549 C CA . ASP A 1 71 ? -19.022 -29.629 -10.696 1.00 51.53 71 ASP A CA 1
ATOM 550 C C . ASP A 1 71 ? -19.900 -28.410 -11.026 1.00 51.53 71 ASP A C 1
ATOM 552 O O . ASP A 1 71 ? -19.477 -27.257 -10.916 1.00 51.53 71 ASP A O 1
ATOM 556 N N . THR A 1 72 ? -21.124 -28.663 -11.491 1.00 47.25 72 THR A N 1
ATOM 557 C CA . THR A 1 72 ? -22.100 -27.631 -11.906 1.00 47.25 72 THR A CA 1
ATOM 558 C C . THR A 1 72 ? -23.130 -27.316 -10.809 1.00 47.25 72 THR A C 1
ATOM 560 O O . THR A 1 72 ? -24.101 -26.600 -11.050 1.00 47.25 72 THR A O 1
ATOM 563 N N . GLY A 1 73 ? -22.925 -27.836 -9.592 1.00 52.09 73 GLY A N 1
ATOM 564 C CA . GLY A 1 73 ? -23.812 -27.659 -8.439 1.00 52.09 73 GLY A CA 1
ATOM 565 C C . GLY A 1 73 ? -23.526 -26.444 -7.539 1.00 52.09 73 GLY A C 1
ATOM 566 O O . GLY A 1 73 ? -22.589 -25.668 -7.731 1.00 52.09 73 GLY A O 1
ATOM 567 N N . SER A 1 74 ? -24.362 -26.286 -6.504 1.00 50.44 74 SER A N 1
ATOM 568 C CA . SER A 1 74 ? -24.235 -25.250 -5.471 1.00 50.44 74 SER A CA 1
ATOM 569 C C . SER A 1 74 ? -22.904 -25.366 -4.719 1.00 50.44 74 SER A C 1
ATOM 571 O O . SER A 1 74 ? -22.665 -26.360 -4.035 1.00 50.44 74 SER A O 1
ATOM 573 N N . VAL A 1 75 ? -22.071 -24.326 -4.808 1.00 50.56 75 VAL A N 1
ATOM 574 C CA . VAL A 1 75 ? -20.734 -24.250 -4.195 1.00 50.56 75 VAL A CA 1
ATOM 575 C C . VAL A 1 75 ? -20.756 -24.693 -2.722 1.00 50.56 75 VAL A C 1
ATOM 577 O O . VAL A 1 75 ? -21.471 -24.080 -1.922 1.00 50.56 75 VAL A O 1
ATOM 580 N N . PRO A 1 76 ? -19.928 -25.662 -2.291 1.00 51.00 76 PRO A N 1
ATOM 581 C CA . PRO A 1 76 ? -19.724 -25.950 -0.876 1.00 51.00 76 PRO A CA 1
ATOM 582 C C . PRO A 1 76 ? -18.857 -24.835 -0.272 1.00 51.00 76 PRO A C 1
ATOM 584 O O . PRO A 1 76 ? -17.652 -24.954 -0.104 1.00 51.00 76 PRO A O 1
ATOM 587 N N . VAL A 1 77 ? -19.463 -23.682 0.021 1.00 54.62 77 VAL A N 1
ATOM 588 C CA . VAL A 1 77 ? -18.764 -22.401 0.241 1.00 54.62 77 VAL A CA 1
ATOM 589 C C . VAL A 1 77 ? -17.670 -22.456 1.319 1.00 54.62 77 VAL A C 1
ATOM 591 O O . VAL A 1 77 ? -16.777 -21.618 1.290 1.00 54.62 77 VAL A O 1
ATOM 594 N N . ARG A 1 78 ? -17.704 -23.390 2.280 1.00 55.03 78 ARG A N 1
ATOM 595 C CA . ARG A 1 78 ? -16.873 -23.343 3.498 1.00 55.03 78 ARG A CA 1
ATOM 596 C C . ARG A 1 78 ? -15.413 -23.791 3.341 1.00 55.03 78 ARG A C 1
ATOM 598 O O . ARG A 1 78 ? -14.607 -23.287 4.115 1.00 55.03 78 ARG A O 1
ATOM 605 N N . GLU A 1 79 ? -15.071 -24.619 2.354 1.00 61.59 79 GLU A N 1
ATOM 606 C CA . GLU A 1 79 ? -13.732 -25.248 2.262 1.00 61.59 79 GLU A CA 1
ATOM 607 C C . GLU A 1 79 ? -12.881 -24.799 1.064 1.00 61.59 79 GLU A C 1
ATOM 609 O O . GLU A 1 79 ? -11.700 -25.126 1.002 1.00 61.59 79 GLU A O 1
ATOM 614 N N . TYR A 1 80 ? -13.443 -24.013 0.141 1.00 70.25 80 TYR A N 1
ATOM 615 C CA . TYR A 1 80 ? -12.759 -23.649 -1.102 1.00 70.25 80 TYR A CA 1
ATOM 616 C C . TYR A 1 80 ? -12.251 -22.203 -1.113 1.00 70.25 80 TYR A C 1
ATOM 618 O O . TYR A 1 80 ? -12.886 -21.282 -0.582 1.00 70.25 80 TYR A O 1
ATOM 626 N N . VAL A 1 81 ? -11.117 -21.999 -1.785 1.00 77.81 81 VAL A N 1
ATOM 627 C CA . VAL A 1 81 ? -10.629 -20.682 -2.227 1.00 77.81 81 VAL A CA 1
ATOM 628 C C . VAL A 1 81 ? -10.853 -20.504 -3.723 1.00 77.81 81 VAL A C 1
ATOM 630 O O . VAL A 1 81 ? -10.925 -21.481 -4.463 1.00 77.81 81 VAL A O 1
ATOM 633 N N . PHE A 1 82 ? -10.957 -19.258 -4.186 1.00 84.38 82 PHE A N 1
ATOM 634 C CA . PHE A 1 82 ? -11.307 -18.986 -5.583 1.00 84.38 82 PHE A CA 1
ATOM 635 C C . PHE A 1 82 ? -10.142 -18.442 -6.405 1.00 84.38 82 PHE A C 1
ATOM 637 O O . PHE A 1 82 ? -9.342 -17.626 -5.930 1.00 84.38 82 PHE A O 1
ATOM 644 N N . ALA A 1 83 ? -10.104 -18.848 -7.669 1.00 84.88 83 ALA A N 1
ATOM 645 C CA . ALA A 1 83 ? -9.304 -18.224 -8.704 1.00 84.88 83 ALA A CA 1
ATOM 646 C C . ALA A 1 83 ? -10.211 -17.687 -9.819 1.00 84.88 83 ALA A C 1
ATOM 648 O O . ALA A 1 83 ? -11.192 -18.330 -10.193 1.00 84.88 83 ALA A O 1
ATOM 649 N N . LEU A 1 84 ? -9.902 -16.497 -10.330 1.00 88.38 84 LEU A N 1
ATOM 650 C CA . LEU A 1 84 ? -10.758 -15.791 -11.282 1.00 88.38 84 LEU A CA 1
ATOM 651 C C . LEU A 1 84 ? -9.925 -15.127 -12.381 1.00 88.38 84 LEU A C 1
ATOM 653 O O . LEU A 1 84 ? -8.909 -14.489 -12.100 1.00 88.38 84 LEU A O 1
ATOM 657 N N . GLU A 1 85 ? -10.367 -15.248 -13.632 1.00 89.38 85 GLU A N 1
ATOM 658 C CA . GLU A 1 85 ? -9.788 -14.497 -14.749 1.00 89.38 85 GLU A CA 1
ATOM 659 C C . GLU A 1 85 ? -10.460 -13.130 -14.940 1.00 89.38 85 GLU A C 1
ATOM 661 O O . GLU A 1 85 ? -11.660 -12.966 -14.703 1.00 89.38 85 GLU A O 1
ATOM 666 N N . GLY A 1 86 ? -9.709 -12.159 -15.466 1.00 87.12 86 GLY A N 1
ATOM 667 C CA . GLY A 1 86 ? -10.196 -10.801 -15.726 1.00 87.12 86 GLY A CA 1
ATOM 668 C C . GLY A 1 86 ? -11.442 -10.722 -16.617 1.00 87.12 86 GLY A C 1
ATOM 669 O O . GLY A 1 86 ? -12.277 -9.847 -16.413 1.00 87.12 86 GLY A O 1
ATOM 670 N N . ARG A 1 87 ? -11.645 -11.649 -17.565 1.00 87.31 87 ARG A N 1
ATOM 671 C CA . ARG A 1 87 ? -12.871 -11.672 -18.395 1.00 87.31 87 ARG A CA 1
ATOM 672 C C . ARG A 1 87 ? -14.123 -11.982 -17.569 1.00 87.31 87 ARG A C 1
ATOM 674 O O . ARG A 1 87 ? -15.158 -11.346 -17.743 1.00 87.31 87 ARG A O 1
ATOM 681 N N . CYS A 1 88 ? -14.001 -12.923 -16.637 1.00 88.75 88 CYS A N 1
ATOM 682 C CA . CYS A 1 88 ? -15.075 -13.322 -15.733 1.00 88.75 88 CYS A CA 1
ATOM 683 C C . CYS A 1 88 ? -15.312 -12.261 -14.646 1.00 88.75 88 CYS A C 1
ATOM 685 O O . CYS A 1 88 ? -16.435 -12.106 -14.174 1.00 88.75 88 CYS A O 1
ATOM 687 N N . PHE A 1 89 ? -14.276 -11.497 -14.278 1.00 91.06 89 PHE A N 1
ATOM 688 C CA . PHE A 1 89 ? -14.348 -10.429 -13.278 1.00 91.06 89 PHE A CA 1
ATOM 689 C C . PHE A 1 89 ? -15.431 -9.392 -13.595 1.00 91.06 89 PHE A C 1
ATOM 691 O O . PHE A 1 89 ? -16.305 -9.148 -12.762 1.00 91.06 89 PHE A O 1
ATOM 698 N N . ASP A 1 90 ? -15.414 -8.823 -14.802 1.00 87.69 90 ASP A N 1
ATOM 699 C CA . ASP A 1 90 ? -16.376 -7.783 -15.188 1.00 87.69 90 ASP A CA 1
ATOM 700 C C . ASP A 1 90 ? -17.796 -8.342 -15.337 1.00 87.69 90 ASP A C 1
ATOM 702 O O . ASP A 1 90 ? -18.773 -7.670 -14.997 1.00 87.69 90 ASP A O 1
ATOM 706 N N . LEU A 1 91 ? -17.914 -9.576 -15.840 1.00 87.88 91 LEU A N 1
ATOM 707 C CA . LEU A 1 91 ? -19.196 -10.260 -16.005 1.00 87.88 91 LEU A CA 1
ATOM 708 C C . LEU A 1 91 ? -19.856 -10.526 -14.651 1.00 87.88 91 LEU A C 1
ATOM 710 O O . LEU A 1 91 ? -21.003 -10.126 -14.451 1.00 87.88 91 LEU A O 1
ATOM 714 N N . LEU A 1 92 ? -19.123 -11.119 -13.705 1.00 88.38 92 LEU A N 1
ATOM 715 C CA . LEU A 1 92 ? -19.618 -11.381 -12.353 1.00 88.38 92 LEU A CA 1
ATOM 716 C C . LEU A 1 92 ? -19.955 -10.085 -11.625 1.00 88.38 92 LEU A C 1
ATOM 718 O O . LEU A 1 92 ? -21.018 -9.983 -11.024 1.00 88.38 92 LEU A O 1
ATOM 722 N N . GLN A 1 93 ? -19.096 -9.069 -11.719 1.00 89.12 93 GLN A N 1
ATOM 723 C CA . GLN A 1 93 ? -19.351 -7.790 -11.067 1.00 89.12 93 GLN A CA 1
ATOM 724 C C . GLN A 1 93 ? -20.663 -7.145 -11.537 1.00 89.12 93 GLN A C 1
ATOM 726 O O . GLN A 1 93 ? -21.385 -6.569 -10.724 1.00 89.12 93 GLN A O 1
ATOM 731 N N . LYS A 1 94 ? -20.959 -7.206 -12.841 1.00 87.06 94 LYS A N 1
ATOM 732 C CA . LYS A 1 94 ? -22.142 -6.558 -13.425 1.00 87.06 94 LYS A CA 1
ATOM 733 C C . LYS A 1 94 ? -23.418 -7.375 -13.271 1.00 87.06 94 LYS A C 1
ATOM 735 O O . LYS A 1 94 ? -24.481 -6.787 -13.105 1.00 87.06 94 LYS A O 1
ATOM 740 N N . ARG A 1 95 ? -23.333 -8.698 -13.410 1.00 86.50 95 ARG A N 1
ATOM 741 C CA . ARG A 1 95 ? -24.507 -9.578 -13.508 1.00 86.50 95 ARG A CA 1
ATOM 742 C C . ARG A 1 95 ? -24.825 -10.301 -12.202 1.00 86.50 95 ARG A C 1
ATOM 744 O O . ARG A 1 95 ? -25.995 -10.497 -11.921 1.00 86.50 95 ARG A O 1
ATOM 751 N N . GLU A 1 96 ? -23.812 -10.634 -11.403 1.00 85.81 96 GLU A N 1
ATOM 752 C CA . GLU A 1 96 ? -23.939 -11.443 -10.182 1.00 85.81 96 GLU A CA 1
ATOM 753 C C . GLU A 1 96 ? -23.150 -10.820 -9.009 1.00 85.81 96 GLU A C 1
ATOM 755 O O . GLU A 1 96 ? -22.166 -11.393 -8.519 1.00 85.81 96 GLU A O 1
ATOM 760 N N . PRO A 1 97 ? -23.542 -9.620 -8.533 1.00 87.00 97 PRO A N 1
ATOM 761 C CA . PRO A 1 97 ? -22.756 -8.848 -7.569 1.00 87.00 97 PRO A CA 1
ATOM 762 C C . PRO A 1 97 ? -22.603 -9.545 -6.208 1.00 87.00 97 PRO A C 1
ATOM 764 O O . PRO A 1 97 ? -21.565 -9.410 -5.558 1.00 87.00 97 PRO A O 1
ATOM 767 N N . GLU A 1 98 ? -23.600 -10.320 -5.770 1.00 83.94 98 GLU A N 1
ATOM 768 C CA . GLU A 1 98 ? -23.514 -11.071 -4.512 1.00 83.94 98 GLU A CA 1
ATOM 769 C C . GLU A 1 98 ? -22.478 -12.193 -4.581 1.00 83.94 98 GLU A C 1
ATOM 771 O O . GLU A 1 98 ? -21.676 -12.375 -3.658 1.00 83.94 98 GLU A O 1
ATOM 776 N N . LEU A 1 99 ? -22.471 -12.943 -5.684 1.00 83.38 99 LEU A N 1
ATOM 777 C CA . LEU A 1 99 ? -21.483 -13.987 -5.911 1.00 83.38 99 LEU A CA 1
ATOM 778 C C . LEU A 1 99 ? -20.094 -13.380 -6.097 1.00 83.38 99 LEU A C 1
ATOM 780 O O . LEU A 1 99 ? -19.135 -13.889 -5.522 1.00 83.38 99 LEU A O 1
ATOM 784 N N . PHE A 1 100 ? -19.986 -12.262 -6.817 1.00 88.88 100 PHE A N 1
ATOM 785 C CA . PHE A 1 100 ? -18.737 -11.524 -6.966 1.00 88.88 100 PHE A CA 1
ATOM 786 C C . PHE A 1 100 ? -18.123 -11.166 -5.607 1.00 88.88 100 PHE A C 1
ATOM 788 O O . PHE A 1 100 ? -16.942 -11.424 -5.384 1.00 88.88 100 PHE A O 1
ATOM 795 N N . LEU A 1 101 ? -18.915 -10.659 -4.656 1.00 87.38 101 LEU A N 1
ATOM 796 C CA . LEU A 1 101 ? -18.428 -10.365 -3.304 1.00 87.38 101 LEU A CA 1
ATOM 797 C C . LEU A 1 101 ? -17.955 -11.624 -2.563 1.00 87.38 101 LEU A C 1
ATOM 799 O O . LEU A 1 101 ? -16.914 -11.584 -1.905 1.00 87.38 101 LEU A O 1
ATOM 803 N N . LYS A 1 102 ? -18.668 -12.752 -2.692 1.00 83.00 102 LYS A N 1
ATOM 804 C CA . LYS A 1 102 ? -18.256 -14.044 -2.105 1.00 83.00 102 LYS A CA 1
ATOM 805 C C . LYS A 1 102 ? -16.936 -14.543 -2.705 1.00 83.00 102 LYS A C 1
ATOM 807 O O . LYS A 1 102 ? -16.051 -14.966 -1.957 1.00 83.00 102 LYS A O 1
ATOM 812 N N . VAL A 1 103 ? -16.787 -14.440 -4.027 1.00 84.81 103 VAL A N 1
ATOM 813 C CA . VAL A 1 103 ? -15.571 -14.812 -4.766 1.00 84.81 103 VAL A CA 1
ATOM 814 C C . VAL A 1 103 ? -14.408 -13.907 -4.376 1.00 84.81 103 VAL A C 1
ATOM 816 O O . VAL A 1 103 ? -13.341 -14.411 -4.058 1.00 84.81 103 VAL A O 1
ATOM 819 N N . VAL A 1 104 ? -14.604 -12.588 -4.303 1.00 88.00 104 VAL A N 1
ATOM 820 C CA . VAL A 1 104 ? -13.563 -11.634 -3.883 1.00 88.00 104 VAL A CA 1
ATOM 821 C C . VAL A 1 104 ? -13.136 -11.869 -2.434 1.00 88.00 104 VAL A C 1
ATOM 823 O O . VAL A 1 104 ? -11.942 -11.892 -2.142 1.00 88.00 104 VAL A O 1
ATOM 826 N N . HIS A 1 105 ? -14.084 -12.114 -1.527 1.00 84.38 105 HIS A N 1
ATOM 827 C CA . HIS A 1 105 ? -13.801 -12.355 -0.110 1.00 84.38 105 HIS A CA 1
ATOM 828 C C . HIS A 1 105 ? -12.922 -13.599 0.127 1.00 84.38 105 HIS A C 1
ATOM 830 O O . HIS A 1 105 ? -12.109 -13.614 1.055 1.00 84.38 105 HIS A O 1
ATOM 836 N N . ARG A 1 106 ? -13.073 -14.647 -0.695 1.00 79.94 106 ARG A N 1
ATOM 837 C CA . ARG A 1 106 ? -12.303 -15.906 -0.606 1.00 79.94 106 ARG A CA 1
ATOM 838 C C . ARG A 1 106 ? -11.331 -16.140 -1.762 1.00 79.94 106 ARG A C 1
ATOM 840 O O . ARG A 1 106 ? -10.730 -17.210 -1.848 1.00 79.94 106 ARG A O 1
ATOM 847 N N . GLY A 1 107 ? -11.141 -15.146 -2.620 1.00 84.88 107 GLY A N 1
ATOM 848 C CA . GLY A 1 107 ? -10.219 -15.226 -3.741 1.00 84.88 107 GLY A CA 1
ATOM 849 C C . GLY A 1 107 ? -8.790 -15.431 -3.255 1.00 84.88 107 GLY A C 1
ATOM 850 O O . GLY A 1 107 ? -8.437 -15.066 -2.135 1.00 84.88 107 GLY A O 1
ATOM 851 N N . ARG A 1 108 ? -7.949 -16.041 -4.077 1.00 84.81 108 ARG A N 1
ATOM 852 C CA . ARG A 1 108 ? -6.499 -16.126 -3.844 1.00 84.81 108 ARG A CA 1
ATOM 853 C C . ARG A 1 108 ? -5.715 -15.754 -5.084 1.00 84.81 108 ARG A C 1
ATOM 855 O O . ARG A 1 108 ? -4.651 -15.153 -4.962 1.00 84.81 108 ARG A O 1
ATOM 862 N N . VAL A 1 109 ? -6.250 -16.043 -6.268 1.00 86.00 109 VAL A N 1
ATOM 863 C CA . VAL A 1 109 ? -5.582 -15.743 -7.533 1.00 86.00 109 VAL A CA 1
ATOM 864 C C . VAL A 1 109 ? -6.531 -15.013 -8.474 1.00 86.00 109 VAL A C 1
ATOM 866 O O . VAL A 1 109 ? -7.610 -15.500 -8.788 1.00 86.00 109 VAL A O 1
ATOM 869 N N . PHE A 1 110 ? -6.101 -13.853 -8.952 1.00 90.06 110 PHE A N 1
ATOM 870 C CA . PHE A 1 110 ? -6.774 -13.081 -9.986 1.00 90.06 110 PHE A CA 1
ATOM 871 C C . PHE A 1 110 ? -5.809 -12.935 -11.164 1.00 90.06 110 PHE A C 1
ATOM 873 O O . PHE A 1 110 ? -4.776 -12.271 -11.051 1.00 90.06 110 PHE A O 1
ATOM 880 N N . ALA A 1 111 ? -6.106 -13.609 -12.272 1.00 87.50 111 ALA A N 1
ATOM 881 C CA . ALA A 1 111 ? -5.220 -13.718 -13.432 1.00 87.50 111 ALA A CA 1
ATOM 882 C C . ALA A 1 111 ? -5.781 -12.973 -14.649 1.00 87.50 111 ALA A C 1
ATOM 884 O O . ALA A 1 111 ? -6.976 -12.689 -14.717 1.00 87.50 111 ALA A O 1
ATOM 885 N N . ARG A 1 112 ? -4.920 -12.650 -15.624 1.00 87.75 112 ARG A N 1
ATOM 886 C CA . ARG A 1 112 ? -5.266 -11.830 -16.801 1.00 87.75 112 ARG A CA 1
ATOM 887 C C . ARG A 1 112 ? -6.010 -10.529 -16.453 1.00 87.75 112 ARG A C 1
ATOM 889 O O . ARG A 1 112 ? -6.899 -10.103 -17.188 1.00 87.75 112 ARG A O 1
ATOM 896 N N . MET A 1 113 ? -5.666 -9.914 -15.323 1.00 89.50 113 MET A N 1
ATOM 897 C CA . MET A 1 113 ? -6.355 -8.726 -14.817 1.00 89.50 113 MET A CA 1
ATOM 898 C C . MET A 1 113 ? -5.898 -7.461 -15.545 1.00 89.50 113 MET A C 1
ATOM 900 O O . MET A 1 113 ? -4.699 -7.176 -15.618 1.00 89.50 113 MET A O 1
ATOM 904 N N . LEU A 1 114 ? -6.854 -6.658 -16.010 1.00 88.94 114 LEU A N 1
ATOM 905 C CA . LEU A 1 114 ? -6.595 -5.322 -16.550 1.00 88.94 114 LEU A CA 1
ATOM 906 C C . LEU A 1 114 ? -6.277 -4.325 -15.415 1.00 88.94 114 LEU A C 1
ATOM 908 O O . LEU A 1 114 ? -6.766 -4.503 -14.295 1.00 88.94 114 LEU A O 1
ATOM 912 N N . PRO A 1 115 ? -5.524 -3.235 -15.675 1.00 84.69 115 PRO A N 1
ATOM 913 C CA . PRO A 1 115 ? -5.151 -2.261 -14.639 1.00 84.69 115 PRO A CA 1
ATOM 914 C C . PRO A 1 115 ? -6.341 -1.713 -13.831 1.00 84.69 115 PRO A C 1
ATOM 916 O O . PRO A 1 115 ? -6.305 -1.677 -12.601 1.00 84.69 115 PRO A O 1
ATOM 919 N N . HIS A 1 116 ? -7.443 -1.366 -14.504 1.00 87.75 116 HIS A N 1
ATOM 920 C CA . HIS A 1 116 ? -8.654 -0.863 -13.844 1.00 87.75 116 HIS A CA 1
ATOM 921 C C . HIS A 1 116 ? -9.354 -1.926 -12.976 1.00 87.75 116 HIS A C 1
ATOM 923 O O . HIS A 1 116 ? -9.975 -1.597 -11.962 1.00 87.75 116 HIS A O 1
ATOM 929 N N . GLN A 1 117 ? -9.240 -3.208 -13.337 1.00 93.31 117 GLN A N 1
ATOM 930 C CA . GLN A 1 117 ? -9.810 -4.313 -12.565 1.00 93.31 117 GLN A CA 1
ATOM 931 C C . GLN A 1 117 ? -9.028 -4.529 -11.270 1.00 93.31 117 GLN A C 1
ATOM 933 O O . GLN A 1 117 ? -9.634 -4.766 -10.226 1.00 93.31 117 GLN A O 1
ATOM 938 N N . LYS A 1 118 ? -7.695 -4.369 -11.300 1.00 90.12 118 LYS A N 1
ATOM 939 C CA . LYS A 1 118 ? -6.862 -4.410 -10.087 1.00 90.12 118 LYS A CA 1
ATOM 940 C C . LYS A 1 118 ? -7.288 -3.328 -9.091 1.00 90.12 118 LYS A C 1
ATOM 942 O O . LYS A 1 118 ? -7.494 -3.619 -7.916 1.00 90.12 118 LYS A O 1
ATOM 947 N N . GLU A 1 119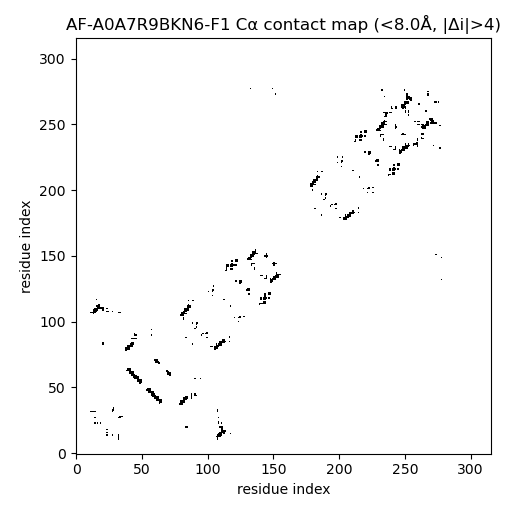 ? -7.491 -2.096 -9.563 1.00 91.38 119 GLU A N 1
ATOM 948 C CA . GLU A 1 119 ? -7.955 -0.987 -8.715 1.00 91.38 119 GLU A CA 1
ATOM 949 C C . GLU A 1 119 ? -9.352 -1.260 -8.143 1.00 91.38 119 GLU A C 1
ATOM 951 O O . GLU A 1 119 ? -9.620 -1.033 -6.961 1.00 91.38 119 GLU A O 1
ATOM 956 N N . THR A 1 120 ? -10.242 -1.796 -8.975 1.00 94.19 120 THR A N 1
ATOM 957 C CA . THR A 1 120 ? -11.610 -2.148 -8.586 1.00 94.19 120 THR A CA 1
ATOM 958 C C . THR A 1 120 ? -11.643 -3.267 -7.546 1.00 94.19 120 THR A C 1
ATOM 960 O O . THR A 1 120 ? -12.448 -3.206 -6.612 1.00 94.19 120 THR A O 1
ATOM 963 N N . LEU A 1 121 ? -10.752 -4.257 -7.649 1.00 93.06 121 LEU A N 1
ATOM 964 C CA . LEU A 1 121 ? -10.609 -5.313 -6.649 1.00 93.06 121 LEU A CA 1
ATOM 965 C C . LEU A 1 121 ? -10.215 -4.727 -5.288 1.00 93.06 121 LEU A C 1
ATOM 967 O O . LEU A 1 121 ? -10.882 -5.016 -4.298 1.00 93.06 121 LEU A O 1
ATOM 971 N N . VAL A 1 122 ? -9.200 -3.856 -5.241 1.00 90.50 122 VAL A N 1
ATOM 972 C CA . VAL A 1 122 ? -8.757 -3.196 -3.997 1.00 90.50 122 VAL A CA 1
ATOM 973 C C . VAL A 1 122 ? -9.898 -2.400 -3.359 1.00 90.50 122 VAL A C 1
ATOM 975 O O . VAL A 1 122 ? -10.203 -2.576 -2.180 1.00 90.50 122 VAL A O 1
ATOM 978 N N . LYS A 1 123 ? -10.624 -1.602 -4.151 1.00 91.81 123 LYS A N 1
ATOM 979 C CA . LYS A 1 123 ? -11.802 -0.863 -3.663 1.00 91.81 123 LYS A CA 1
ATOM 980 C C . LYS A 1 123 ? -12.912 -1.787 -3.160 1.00 91.81 123 LYS A C 1
ATOM 982 O O . LYS A 1 123 ? -13.602 -1.451 -2.201 1.00 91.81 123 LYS A O 1
ATOM 987 N N . THR A 1 124 ? -13.108 -2.941 -3.794 1.00 92.25 124 THR A N 1
ATOM 988 C CA . THR A 1 124 ? -14.103 -3.932 -3.358 1.00 92.25 124 THR A CA 1
ATOM 989 C C . THR A 1 124 ? -13.698 -4.564 -2.028 1.00 92.25 124 THR A C 1
ATOM 991 O O . THR A 1 124 ? -14.537 -4.683 -1.140 1.00 92.25 124 THR A O 1
ATOM 994 N N . LEU A 1 125 ? -12.413 -4.886 -1.849 1.00 90.06 125 LEU A N 1
ATOM 995 C CA . LEU A 1 125 ? -11.863 -5.364 -0.579 1.00 90.06 125 LEU A CA 1
ATOM 996 C C . LEU A 1 125 ? -12.067 -4.336 0.550 1.00 90.06 125 LEU A C 1
ATOM 998 O O . LEU A 1 125 ? -12.473 -4.709 1.650 1.00 90.06 125 LEU A O 1
ATOM 1002 N N . HIS A 1 126 ? -11.901 -3.041 0.268 1.00 89.06 126 HIS A N 1
ATOM 1003 C CA . HIS A 1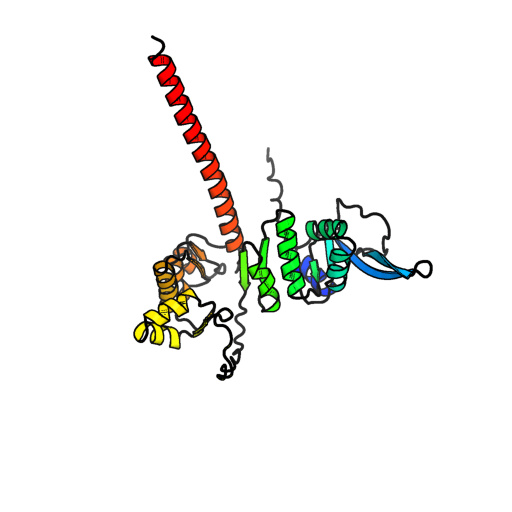 126 ? -12.224 -1.982 1.232 1.00 89.06 126 HIS A CA 1
ATOM 1004 C C . HIS A 1 126 ? -13.711 -1.955 1.600 1.00 89.06 126 HIS A C 1
ATOM 1006 O O . HIS A 1 126 ? -14.050 -1.850 2.777 1.00 89.06 126 HIS A O 1
ATOM 1012 N N . LYS A 1 127 ? -14.612 -2.099 0.618 1.00 89.00 127 LYS A N 1
ATOM 1013 C CA . LYS A 1 127 ? -16.067 -2.129 0.865 1.00 89.00 127 LYS A CA 1
ATOM 1014 C C . LYS A 1 127 ? -16.489 -3.273 1.786 1.00 89.00 127 LYS A C 1
ATOM 1016 O O . LYS A 1 127 ? -17.439 -3.110 2.542 1.00 89.00 127 LYS A O 1
ATOM 1021 N N . ILE A 1 128 ? -15.782 -4.403 1.752 1.00 87.31 128 ILE A N 1
ATOM 1022 C CA . ILE A 1 128 ? -16.020 -5.538 2.658 1.00 87.31 128 ILE A CA 1
ATOM 1023 C C . ILE A 1 128 ? -15.221 -5.436 3.973 1.00 87.31 128 ILE A C 1
ATOM 1025 O O . ILE A 1 128 ? -15.074 -6.429 4.684 1.00 87.31 128 ILE A O 1
ATOM 1029 N N . GLY A 1 129 ? -14.687 -4.253 4.299 1.00 83.00 129 GLY A N 1
ATOM 1030 C CA . GLY A 1 129 ? -14.026 -3.960 5.574 1.00 83.00 129 GLY A CA 1
ATOM 1031 C C . GLY A 1 129 ? -12.606 -4.514 5.710 1.00 83.00 129 GLY A C 1
ATOM 1032 O O . GLY A 1 129 ? -12.126 -4.689 6.829 1.00 83.00 129 GLY A O 1
ATOM 1033 N N . ARG A 1 130 ? -11.924 -4.836 4.602 1.00 81.38 130 ARG A N 1
ATOM 1034 C CA . ARG A 1 130 ? -10.532 -5.313 4.633 1.00 81.38 130 ARG A CA 1
ATOM 1035 C C . ARG A 1 130 ? -9.559 -4.142 4.549 1.00 81.38 130 ARG A C 1
ATOM 1037 O O . ARG A 1 130 ? -9.760 -3.235 3.751 1.00 81.38 130 ARG A O 1
ATOM 1044 N N . ILE A 1 131 ? -8.480 -4.234 5.327 1.00 76.06 131 ILE A N 1
ATOM 1045 C CA . ILE A 1 131 ? -7.284 -3.402 5.159 1.00 76.06 131 ILE A CA 1
ATOM 1046 C C . ILE A 1 131 ? -6.418 -4.056 4.083 1.00 76.06 131 ILE A C 1
ATOM 1048 O O . ILE A 1 131 ? -6.098 -5.243 4.203 1.00 76.06 131 ILE A O 1
ATOM 1052 N N . VAL A 1 132 ? -6.046 -3.311 3.044 1.00 79.69 132 VAL A N 1
ATOM 1053 C CA . VAL A 1 132 ? -5.344 -3.851 1.873 1.00 79.69 132 VAL A CA 1
ATOM 1054 C C . VAL A 1 132 ? -3.944 -3.261 1.767 1.00 79.69 132 VAL A C 1
ATOM 1056 O O . VAL A 1 132 ? -3.768 -2.058 1.601 1.00 79.69 132 VAL A O 1
ATOM 1059 N N . GLY A 1 133 ? -2.940 -4.136 1.817 1.00 78.62 133 GLY A N 1
ATOM 1060 C CA . GLY A 1 133 ? -1.601 -3.835 1.322 1.00 78.62 133 GLY A CA 1
ATOM 1061 C C . GLY A 1 133 ? -1.473 -4.326 -0.117 1.00 78.62 133 GLY A C 1
ATOM 1062 O O . GLY A 1 133 ? -1.887 -5.446 -0.415 1.00 78.62 133 GLY A O 1
ATOM 1063 N N . MET A 1 134 ? -0.906 -3.514 -1.004 1.00 79.88 134 MET A N 1
ATOM 1064 C CA . MET A 1 134 ? -0.610 -3.917 -2.376 1.00 79.88 134 MET A CA 1
ATOM 1065 C C . MET A 1 134 ? 0.869 -3.735 -2.680 1.00 79.88 134 MET A C 1
ATOM 1067 O O . MET A 1 134 ? 1.452 -2.714 -2.336 1.00 79.88 134 MET A O 1
ATOM 1071 N N . CYS A 1 135 ? 1.450 -4.718 -3.361 1.00 75.19 135 CYS A N 1
ATOM 1072 C CA . CYS A 1 135 ? 2.814 -4.689 -3.860 1.00 75.19 135 CYS A CA 1
ATOM 1073 C C . CYS A 1 135 ? 2.785 -4.862 -5.386 1.00 75.19 135 CYS A C 1
ATOM 1075 O O . CYS A 1 135 ? 2.061 -5.732 -5.873 1.00 75.19 135 CYS A O 1
ATOM 1077 N N . GLY A 1 136 ? 3.512 -4.035 -6.135 1.00 71.06 136 GLY A N 1
ATOM 1078 C CA . GLY A 1 136 ? 3.559 -4.097 -7.600 1.00 71.06 136 GLY A CA 1
ATOM 1079 C C . GLY A 1 136 ? 4.796 -3.405 -8.163 1.00 71.06 136 GLY A C 1
ATOM 1080 O O . GLY A 1 136 ? 5.383 -2.555 -7.501 1.00 71.06 136 GLY A O 1
ATOM 1081 N N . ASP A 1 137 ? 5.215 -3.771 -9.365 1.00 65.56 137 ASP A N 1
ATOM 1082 C CA . ASP A 1 137 ? 6.491 -3.363 -9.966 1.00 65.56 137 ASP A CA 1
ATOM 1083 C C . ASP A 1 137 ? 6.341 -2.546 -11.262 1.00 65.56 137 ASP A C 1
ATOM 1085 O O . ASP A 1 137 ? 7.328 -2.042 -11.798 1.00 65.56 137 ASP A O 1
ATOM 1089 N N . GLY A 1 138 ? 5.113 -2.353 -11.756 1.00 67.75 138 GLY A N 1
ATOM 1090 C CA . GLY A 1 138 ? 4.855 -1.666 -13.023 1.00 67.75 138 GLY A CA 1
ATOM 1091 C C . GLY A 1 138 ? 3.668 -0.701 -13.018 1.00 67.75 138 GLY A C 1
ATOM 1092 O O . GLY A 1 138 ? 2.836 -0.670 -12.111 1.00 67.75 138 GLY A O 1
ATOM 1093 N N . CYS A 1 139 ? 3.540 0.077 -14.101 1.00 69.94 139 CYS A N 1
ATOM 1094 C CA . CYS A 1 139 ? 2.454 1.052 -14.289 1.00 69.94 139 CYS A CA 1
ATOM 1095 C C . CYS A 1 139 ? 1.050 0.422 -14.247 1.00 69.94 139 CYS A C 1
ATOM 1097 O O . CYS A 1 139 ? 0.080 1.102 -13.915 1.00 69.94 139 CYS A O 1
ATOM 1099 N N . ASN A 1 140 ? 0.943 -0.879 -14.531 1.00 72.94 140 ASN A N 1
ATOM 1100 C CA . ASN A 1 140 ? -0.312 -1.633 -14.484 1.00 72.94 140 ASN A CA 1
ATOM 1101 C C . ASN A 1 140 ? -0.902 -1.742 -13.070 1.00 72.94 140 ASN A C 1
ATOM 1103 O O . ASN A 1 140 ? -2.093 -2.013 -12.929 1.00 72.94 140 ASN A O 1
ATOM 1107 N N . ASP A 1 141 ? -0.087 -1.534 -12.036 1.00 77.75 141 ASP A N 1
ATOM 1108 C CA . ASP A 1 141 ? -0.494 -1.619 -10.635 1.00 77.75 141 ASP A CA 1
ATOM 1109 C C . ASP A 1 141 ? -0.775 -0.251 -10.017 1.00 77.75 141 ASP A C 1
ATOM 1111 O O . ASP A 1 141 ? -1.299 -0.184 -8.912 1.00 77.75 141 ASP A O 1
ATOM 1115 N N . LEU A 1 142 ? -0.497 0.850 -10.726 1.00 71.88 142 LEU A N 1
ATOM 1116 C CA . LEU A 1 142 ? -0.549 2.209 -10.181 1.00 71.88 142 LEU A CA 1
ATOM 1117 C C . LEU A 1 142 ? -1.904 2.558 -9.549 1.00 71.88 142 LEU A C 1
ATOM 1119 O O . LEU A 1 142 ? -1.950 3.075 -8.432 1.00 71.88 142 LEU A O 1
ATOM 1123 N N . GLY A 1 143 ? -3.006 2.277 -10.252 1.00 75.62 143 GLY A N 1
ATOM 1124 C CA . GLY A 1 143 ? -4.353 2.575 -9.754 1.00 75.62 143 GLY A CA 1
ATOM 1125 C C . GLY A 1 143 ? -4.668 1.808 -8.471 1.00 75.62 143 GLY A C 1
ATOM 1126 O O . GLY A 1 143 ? -5.206 2.357 -7.512 1.00 75.62 143 GLY A O 1
ATOM 1127 N N . ALA A 1 144 ? -4.245 0.551 -8.416 1.00 80.50 144 ALA A N 1
ATOM 1128 C CA . ALA A 1 144 ? -4.493 -0.341 -7.299 1.00 80.50 144 ALA A CA 1
ATOM 1129 C C . ALA A 1 144 ? -3.551 -0.063 -6.107 1.00 80.50 144 ALA A C 1
ATOM 1131 O O . ALA A 1 144 ? -4.013 -0.030 -4.968 1.00 80.50 144 ALA A O 1
ATOM 1132 N N . LEU A 1 145 ? -2.281 0.274 -6.365 1.00 76.56 145 LEU A N 1
ATOM 1133 C CA . LEU A 1 145 ? -1.315 0.760 -5.373 1.00 76.56 145 LEU A CA 1
ATOM 1134 C C . LEU A 1 145 ? -1.805 2.044 -4.704 1.00 76.56 145 LEU A C 1
ATOM 1136 O O . LEU A 1 145 ? -1.701 2.187 -3.490 1.00 76.56 145 LEU A O 1
ATOM 1140 N N . ARG A 1 146 ? -2.369 2.972 -5.486 1.00 76.88 146 ARG A N 1
ATOM 1141 C CA . ARG A 1 146 ? -2.961 4.213 -4.970 1.00 76.88 146 ARG A CA 1
ATOM 1142 C C . ARG A 1 146 ? -4.230 3.957 -4.159 1.00 76.88 146 ARG A C 1
ATOM 1144 O O . ARG A 1 146 ? -4.512 4.714 -3.236 1.00 76.88 146 ARG A O 1
ATOM 1151 N N . ALA A 1 147 ? -5.020 2.963 -4.553 1.00 81.12 147 ALA A N 1
ATOM 1152 C CA . ALA A 1 147 ? -6.278 2.650 -3.893 1.00 81.12 147 ALA A CA 1
ATOM 1153 C C . ALA A 1 147 ? -6.096 1.886 -2.576 1.00 81.12 147 ALA A C 1
ATOM 1155 O O . ALA A 1 147 ? -7.029 1.907 -1.783 1.00 81.12 147 ALA A O 1
ATOM 1156 N N . ALA A 1 148 ? -4.958 1.222 -2.356 1.00 82.81 148 ALA A N 1
ATOM 1157 C CA . ALA A 1 148 ? -4.668 0.425 -1.163 1.00 82.81 148 ALA A CA 1
ATOM 1158 C C . ALA A 1 148 ? -4.414 1.294 0.084 1.00 82.81 148 ALA A C 1
ATOM 1160 O O . ALA A 1 148 ? -3.991 2.444 -0.031 1.00 82.81 148 ALA A O 1
ATOM 1161 N N . ASP A 1 149 ? -4.612 0.734 1.285 1.00 77.38 149 ASP A N 1
ATOM 1162 C CA . ASP A 1 149 ? -4.186 1.382 2.538 1.00 77.38 149 ASP A CA 1
ATOM 1163 C C . ASP A 1 149 ? -2.670 1.599 2.566 1.00 77.38 149 ASP A C 1
ATOM 1165 O O . ASP A 1 149 ? -2.187 2.606 3.083 1.00 77.38 149 ASP A O 1
ATOM 1169 N N . VAL A 1 150 ? -1.921 0.635 2.021 1.00 74.38 150 VAL A N 1
ATOM 1170 C CA . VAL A 1 150 ? -0.466 0.701 1.873 1.00 74.38 150 VAL A CA 1
ATOM 1171 C C . VAL A 1 150 ? -0.087 0.186 0.487 1.00 74.38 150 VAL A C 1
ATOM 1173 O O . VAL A 1 150 ? -0.221 -1.003 0.201 1.00 74.38 150 VAL A O 1
ATOM 1176 N N . GLY A 1 151 ? 0.384 1.084 -0.377 1.00 71.31 151 GLY A N 1
ATOM 1177 C CA . GLY A 1 151 ? 0.929 0.746 -1.691 1.00 71.31 151 GLY A CA 1
ATOM 1178 C C . GLY A 1 151 ? 2.453 0.685 -1.649 1.00 71.31 151 GLY A C 1
ATOM 1179 O O . GLY A 1 151 ? 3.101 1.663 -1.282 1.00 71.31 151 GLY A O 1
ATOM 1180 N N . LEU A 1 152 ? 3.021 -0.447 -2.048 1.00 67.25 152 LEU A N 1
ATOM 1181 C CA . LEU A 1 152 ? 4.454 -0.686 -2.106 1.00 67.25 152 LEU A CA 1
ATOM 1182 C C . LEU A 1 152 ? 4.881 -0.938 -3.555 1.00 67.25 152 LEU A C 1
ATOM 1184 O O . LEU A 1 152 ? 4.466 -1.908 -4.183 1.00 67.25 152 LEU A O 1
ATOM 1188 N N . SER A 1 153 ? 5.697 -0.040 -4.101 1.00 73.69 153 SER A N 1
ATOM 1189 C CA . SER A 1 153 ? 6.252 -0.215 -5.442 1.00 73.69 153 SER A CA 1
ATOM 1190 C C . SER A 1 153 ? 7.592 -0.935 -5.345 1.00 73.69 153 SER A C 1
ATOM 1192 O O . SER A 1 153 ? 8.490 -0.457 -4.653 1.00 73.69 153 SER A O 1
ATOM 1194 N N . VAL A 1 154 ? 7.755 -2.045 -6.058 1.00 60.69 154 VAL A N 1
ATOM 1195 C CA . VAL A 1 154 ? 9.036 -2.750 -6.171 1.00 60.69 154 VAL A CA 1
ATOM 1196 C C . VAL A 1 154 ? 9.733 -2.269 -7.431 1.00 60.69 154 VAL A C 1
ATOM 1198 O O . VAL A 1 154 ? 9.266 -2.509 -8.537 1.00 60.69 154 VAL A O 1
ATOM 1201 N N . ALA A 1 155 ? 10.853 -1.571 -7.278 1.00 50.53 155 ALA A N 1
ATOM 1202 C CA . ALA A 1 155 ? 11.713 -1.257 -8.409 1.00 50.53 155 ALA A CA 1
ATOM 1203 C C . ALA A 1 155 ? 12.678 -2.428 -8.627 1.00 50.53 155 ALA A C 1
ATOM 1205 O O . ALA A 1 155 ? 13.507 -2.716 -7.765 1.00 50.53 155 ALA A O 1
ATOM 1206 N N . SER A 1 156 ? 12.587 -3.116 -9.767 1.00 46.12 156 SER A N 1
ATOM 1207 C CA . SER A 1 156 ? 13.633 -4.063 -10.157 1.00 46.12 156 SER A CA 1
ATOM 1208 C C . SER A 1 156 ? 14.889 -3.282 -10.543 1.00 46.12 156 SER A C 1
ATOM 1210 O O . SER A 1 156 ? 14.814 -2.401 -11.398 1.00 46.12 156 SER A O 1
ATOM 1212 N N . SER A 1 157 ? 16.043 -3.636 -9.982 1.00 40.97 157 SER A N 1
ATOM 1213 C CA . SER A 1 157 ? 17.358 -3.050 -10.290 1.00 40.97 157 SER A CA 1
ATOM 1214 C C . SER A 1 157 ? 17.890 -3.386 -11.690 1.00 40.97 157 SER A C 1
ATOM 1216 O O . SER A 1 157 ? 19.070 -3.184 -11.967 1.00 40.97 157 SER A O 1
ATOM 1218 N N . ALA A 1 158 ? 17.040 -3.877 -12.597 1.00 42.50 158 ALA A N 1
ATOM 1219 C CA . ALA A 1 158 ? 17.386 -3.919 -14.004 1.00 42.50 158 ALA A CA 1
ATOM 1220 C C . ALA A 1 158 ? 17.523 -2.470 -14.482 1.00 42.50 158 ALA A C 1
ATOM 1222 O O . ALA A 1 158 ? 16.524 -1.771 -14.655 1.00 42.50 158 ALA A O 1
ATOM 1223 N N . GLU A 1 159 ? 18.767 -2.030 -14.658 1.00 39.91 159 GLU A N 1
ATOM 1224 C CA . GLU A 1 159 ? 19.151 -0.806 -15.352 1.00 39.91 159 GLU A CA 1
ATOM 1225 C C . GLU A 1 159 ? 18.580 -0.830 -16.775 1.00 39.91 159 GLU A C 1
ATOM 1227 O O . GLU A 1 159 ? 19.252 -1.134 -17.754 1.00 39.91 159 GLU A O 1
ATOM 1232 N N . LYS A 1 160 ? 17.291 -0.541 -16.911 1.00 34.97 160 LYS A N 1
ATOM 1233 C CA . LYS A 1 160 ? 16.740 -0.055 -18.159 1.00 34.97 160 LYS A CA 1
ATOM 1234 C C . LYS A 1 160 ? 16.788 1.448 -18.046 1.00 34.97 160 LYS A C 1
ATOM 1236 O O . LYS A 1 160 ? 16.064 2.034 -17.242 1.00 34.97 160 LYS A O 1
ATOM 1241 N N . GLU A 1 161 ? 17.659 2.062 -18.839 1.00 40.00 161 GLU A N 1
ATOM 1242 C CA . GLU A 1 161 ? 17.480 3.455 -19.217 1.00 40.00 161 GLU A CA 1
ATOM 1243 C C . GLU A 1 161 ? 16.061 3.582 -19.772 1.00 40.00 161 GLU A C 1
ATOM 1245 O O . GLU A 1 161 ? 15.774 3.222 -20.912 1.00 40.00 161 GLU A O 1
ATOM 1250 N N . ALA A 1 162 ? 15.133 4.025 -18.927 1.00 40.53 162 ALA A N 1
ATOM 1251 C CA . ALA A 1 162 ? 13.875 4.532 -19.413 1.00 40.53 162 ALA A CA 1
ATOM 1252 C C . ALA A 1 162 ? 14.246 5.791 -20.193 1.00 40.53 162 ALA A C 1
ATOM 1254 O O . ALA A 1 162 ? 14.646 6.797 -19.604 1.00 40.53 162 ALA A O 1
ATOM 1255 N N . SER A 1 163 ? 14.186 5.718 -21.520 1.00 36.72 163 SER A N 1
ATOM 1256 C CA . SER A 1 163 ? 14.266 6.892 -22.374 1.00 36.72 163 SER A CA 1
ATOM 1257 C C . SER A 1 163 ? 13.062 7.774 -22.054 1.00 36.72 163 SER A C 1
ATOM 1259 O O . SER A 1 163 ? 11.957 7.586 -22.557 1.00 36.72 163 SER A O 1
ATOM 1261 N N . ILE A 1 164 ? 13.256 8.722 -21.140 1.00 47.53 164 ILE A N 1
ATOM 1262 C CA . ILE A 1 164 ? 12.277 9.769 -20.874 1.00 47.53 164 ILE A CA 1
ATOM 1263 C C . ILE A 1 164 ? 12.307 10.668 -22.107 1.00 47.53 164 ILE A C 1
ATOM 1265 O O . ILE A 1 164 ? 13.261 11.419 -22.312 1.00 47.53 164 ILE A O 1
ATOM 1269 N N . ALA A 1 165 ? 11.292 10.552 -22.964 1.00 40.44 165 ALA A N 1
ATOM 1270 C CA . ALA A 1 165 ? 11.128 11.481 -24.068 1.00 40.44 165 ALA A CA 1
ATOM 1271 C C . ALA A 1 165 ? 10.974 12.900 -23.485 1.00 40.44 165 ALA A C 1
ATOM 1273 O O . ALA A 1 165 ? 10.155 13.090 -22.578 1.00 40.44 165 ALA A O 1
ATOM 1274 N N . PRO A 1 166 ? 11.753 13.894 -23.948 1.00 45.66 166 PRO A N 1
ATOM 1275 C CA . PRO A 1 166 ? 11.550 15.269 -23.527 1.00 45.66 166 PRO A CA 1
ATOM 1276 C C . PRO A 1 166 ? 10.129 15.683 -23.914 1.00 45.66 166 PRO A C 1
ATOM 1278 O O . PRO A 1 166 ? 9.719 15.514 -25.061 1.00 45.66 166 PRO A O 1
ATOM 1281 N N . VAL A 1 167 ? 9.366 16.203 -22.952 1.00 50.06 167 VAL A N 1
ATOM 1282 C CA . VAL A 1 167 ? 8.053 16.785 -23.238 1.00 50.06 167 VAL A CA 1
ATOM 1283 C C . VAL A 1 167 ? 8.302 18.045 -24.065 1.00 50.06 167 VAL A C 1
ATOM 1285 O O . VAL A 1 167 ? 8.750 19.061 -23.538 1.00 50.06 167 VAL A O 1
ATOM 1288 N N . SER A 1 168 ? 8.084 17.951 -25.377 1.00 45.09 168 SER A N 1
ATOM 1289 C CA . SER A 1 168 ? 8.123 19.091 -26.285 1.00 45.09 168 SER A CA 1
ATOM 1290 C C . SER A 1 168 ? 6.899 19.965 -26.040 1.00 45.09 168 SER A C 1
ATOM 1292 O O . SER A 1 168 ? 5.764 19.502 -26.174 1.00 45.09 168 SER A O 1
ATOM 1294 N N . ASP A 1 169 ? 7.159 21.215 -25.677 1.00 53.09 169 ASP A N 1
ATOM 1295 C CA . ASP A 1 169 ? 6.189 22.265 -25.381 1.00 53.09 169 ASP A CA 1
ATOM 1296 C C . ASP A 1 169 ? 5.175 22.436 -26.525 1.00 53.09 169 ASP A C 1
ATOM 1298 O O . ASP A 1 169 ? 5.446 23.087 -27.530 1.00 53.09 169 ASP A O 1
ATOM 1302 N N . THR A 1 170 ? 4.016 21.786 -26.409 1.00 45.53 170 THR A N 1
ATOM 1303 C CA . THR A 1 170 ? 2.872 21.982 -27.305 1.00 45.53 170 THR A CA 1
ATOM 1304 C C . THR A 1 170 ? 1.574 21.786 -26.525 1.00 45.53 170 THR A C 1
ATOM 1306 O O . THR A 1 170 ? 1.089 20.675 -26.328 1.00 45.53 170 THR A O 1
ATOM 1309 N N . GLY A 1 171 ? 0.996 22.905 -26.086 1.00 47.34 171 GLY A N 1
ATOM 1310 C CA . GLY A 1 171 ? -0.364 22.978 -25.555 1.00 47.34 171 GLY A CA 1
ATOM 1311 C C . GLY A 1 171 ? -0.436 23.126 -24.037 1.00 47.34 171 GLY A C 1
ATOM 1312 O O . GLY A 1 171 ? 0.256 22.453 -23.282 1.00 47.34 171 GLY A O 1
ATOM 1313 N N . SER A 1 172 ? -1.314 24.020 -23.584 1.00 43.91 172 SER A N 1
ATOM 1314 C CA . SER A 1 172 ? -1.644 24.245 -22.177 1.00 43.91 172 SER A CA 1
ATOM 1315 C C . SER A 1 172 ? -2.305 23.004 -21.566 1.00 43.91 172 SER A C 1
ATOM 1317 O O . SER A 1 172 ? -3.532 22.904 -21.505 1.00 43.91 172 SER A O 1
ATOM 1319 N N . VAL A 1 173 ? -1.499 22.040 -21.127 1.00 45.28 173 VAL A N 1
ATOM 1320 C CA . VAL A 1 173 ? -1.975 20.873 -20.378 1.00 45.28 173 VAL A CA 1
ATOM 1321 C C . VAL A 1 173 ? -2.176 21.283 -18.912 1.00 45.28 173 VAL A C 1
ATOM 1323 O O . VAL A 1 173 ? -1.304 21.935 -18.328 1.00 45.28 173 VAL A O 1
ATOM 1326 N N . PRO A 1 174 ? -3.317 20.954 -18.278 1.00 44.12 174 PRO A N 1
ATOM 1327 C CA . PRO A 1 174 ? -3.581 21.341 -16.899 1.00 44.12 174 PRO A CA 1
ATOM 1328 C C . PRO A 1 174 ? -2.515 20.783 -15.939 1.00 44.12 174 PRO A C 1
ATOM 1330 O O . PRO A 1 174 ? -2.340 19.579 -15.788 1.00 44.12 174 PRO A O 1
ATOM 1333 N N . VAL A 1 175 ? -1.855 21.691 -15.210 1.00 49.66 175 VAL A N 1
ATOM 1334 C CA . VAL A 1 175 ? -0.721 21.505 -14.268 1.00 49.66 175 VAL A CA 1
ATOM 1335 C C . VAL A 1 175 ? -0.974 20.484 -13.131 1.00 49.66 175 VAL A C 1
ATOM 1337 O O . VAL A 1 175 ? -0.112 20.230 -12.290 1.00 49.66 175 VAL A O 1
ATOM 1340 N N . ARG A 1 176 ? -2.164 19.881 -13.056 1.00 45.09 176 ARG A N 1
ATOM 1341 C CA . ARG A 1 176 ? -2.573 18.973 -11.975 1.00 45.09 176 ARG A CA 1
ATOM 1342 C C . ARG A 1 176 ? -2.176 17.508 -12.184 1.00 45.09 176 ARG A C 1
ATOM 1344 O O . ARG A 1 176 ? -2.305 16.750 -11.228 1.00 45.09 176 ARG A O 1
ATOM 1351 N N . GLU A 1 177 ? -1.679 17.118 -13.356 1.00 52.97 177 GLU A N 1
ATOM 1352 C CA . GLU A 1 177 ? -1.485 15.696 -13.695 1.00 52.97 177 GLU A CA 1
ATOM 1353 C C . GLU A 1 177 ? -0.022 15.219 -13.731 1.00 52.97 177 GLU A C 1
ATOM 1355 O O . GLU A 1 177 ? 0.241 14.036 -13.927 1.00 52.97 177 GLU A O 1
ATOM 1360 N N . TYR A 1 178 ? 0.943 16.106 -13.470 1.00 60.72 178 TYR A N 1
ATOM 1361 C CA . TYR A 1 178 ? 2.366 15.764 -13.528 1.00 60.72 178 TYR A CA 1
ATOM 1362 C C . TYR A 1 178 ? 2.979 15.511 -12.148 1.00 60.72 178 TYR A C 1
ATOM 1364 O O . TYR A 1 178 ? 2.706 16.211 -11.168 1.00 60.72 178 TYR A O 1
ATOM 1372 N N . VAL A 1 179 ? 3.864 14.517 -12.099 1.00 64.62 179 VAL A N 1
ATOM 1373 C CA . VAL A 1 179 ? 4.736 14.203 -10.963 1.00 64.62 179 VAL A CA 1
ATOM 1374 C C . VAL A 1 179 ? 6.185 14.451 -11.362 1.00 64.62 179 VAL A C 1
ATOM 1376 O O . VAL A 1 179 ? 6.552 14.232 -12.514 1.00 64.62 179 VAL A O 1
ATOM 1379 N N . PHE A 1 180 ? 7.015 14.910 -10.426 1.00 75.06 180 PHE A N 1
ATOM 1380 C CA . PHE A 1 180 ? 8.427 15.147 -10.727 1.00 75.06 180 PHE A CA 1
ATOM 1381 C C . PHE A 1 180 ? 9.255 13.873 -10.546 1.00 75.06 180 PHE A C 1
ATOM 1383 O O . PHE A 1 180 ? 9.107 13.152 -9.551 1.00 75.06 180 PHE A O 1
ATOM 1390 N N . ALA A 1 181 ? 10.145 13.643 -11.507 1.00 76.31 181 ALA A N 1
ATOM 1391 C CA . ALA A 1 181 ? 11.240 12.692 -11.426 1.00 76.31 181 ALA A CA 1
ATOM 1392 C C . ALA A 1 181 ? 12.558 13.466 -11.538 1.00 76.31 181 ALA A C 1
ATOM 1394 O O . ALA A 1 181 ? 12.678 14.349 -12.388 1.00 76.31 181 ALA A O 1
ATOM 1395 N N . LEU A 1 182 ? 13.525 13.170 -10.672 1.00 81.06 182 LEU A N 1
ATOM 1396 C CA . LEU A 1 182 ? 14.779 13.914 -10.595 1.00 81.06 182 LEU A CA 1
ATOM 1397 C C . LEU A 1 182 ? 15.975 12.969 -10.458 1.00 81.06 182 LEU A C 1
ATOM 1399 O O . LEU A 1 182 ? 15.960 12.059 -9.631 1.00 81.06 182 LEU A O 1
ATOM 1403 N N . GLU A 1 183 ? 17.022 13.203 -11.251 1.00 82.75 183 GLU A N 1
ATOM 1404 C CA . GLU A 1 183 ? 18.314 12.534 -11.073 1.00 82.75 183 GLU A CA 1
ATOM 1405 C C . GLU A 1 183 ? 19.169 13.240 -10.008 1.00 82.75 183 GLU A C 1
ATOM 1407 O O . GLU A 1 183 ? 19.143 14.469 -9.893 1.00 82.75 183 GLU A O 1
ATOM 1412 N N . GLY A 1 184 ? 20.022 12.484 -9.311 1.00 82.56 184 GLY A N 1
ATOM 1413 C CA . GLY A 1 184 ? 20.940 13.011 -8.292 1.00 82.56 184 GLY A CA 1
ATOM 1414 C C . GLY A 1 184 ? 21.837 14.164 -8.762 1.00 82.56 184 GLY A C 1
ATOM 1415 O O . GLY A 1 184 ? 22.095 15.092 -8.002 1.00 82.56 184 GLY A O 1
ATOM 1416 N N . ARG A 1 185 ? 22.254 14.198 -10.036 1.00 87.75 185 ARG A N 1
ATOM 1417 C CA . ARG A 1 185 ? 23.046 15.325 -10.582 1.00 87.75 185 ARG A CA 1
ATOM 1418 C C . ARG A 1 185 ? 22.274 16.647 -10.575 1.00 87.75 185 ARG A C 1
ATOM 1420 O O . ARG A 1 185 ? 22.840 17.702 -10.303 1.00 87.75 185 ARG A O 1
ATOM 1427 N N . CYS A 1 186 ? 20.978 16.593 -10.875 1.00 87.94 186 CYS A N 1
ATOM 1428 C CA . CYS A 1 186 ? 20.106 17.763 -10.877 1.00 87.94 186 CYS A CA 1
ATOM 1429 C C . CYS A 1 186 ? 19.665 18.146 -9.460 1.00 87.94 186 CYS A C 1
ATOM 1431 O O . CYS A 1 186 ? 19.399 19.319 -9.214 1.00 87.94 186 CYS A O 1
ATOM 1433 N N . PHE A 1 187 ? 19.623 17.182 -8.535 1.00 90.50 187 PHE A N 1
ATOM 1434 C CA . PHE A 1 187 ? 19.272 17.397 -7.131 1.00 90.50 187 PHE A CA 1
ATOM 1435 C C . PHE A 1 187 ? 20.151 18.466 -6.475 1.00 90.50 187 PHE A C 1
ATOM 1437 O O . PHE A 1 187 ? 19.629 19.471 -5.993 1.00 90.50 187 PHE A O 1
ATOM 1444 N N . ASP A 1 188 ? 21.475 18.315 -6.550 1.00 88.44 188 ASP A N 1
ATOM 1445 C CA . ASP A 1 188 ? 22.408 19.271 -5.937 1.00 88.44 188 ASP A CA 1
ATOM 1446 C C . ASP A 1 188 ? 22.369 20.639 -6.622 1.00 88.44 188 ASP A C 1
ATOM 1448 O O . ASP A 1 188 ? 22.501 21.678 -5.973 1.00 88.44 188 ASP A O 1
ATOM 1452 N N . LEU A 1 189 ? 22.196 20.652 -7.948 1.00 91.06 189 LEU A N 1
ATOM 1453 C CA . LEU A 1 189 ? 22.115 21.889 -8.721 1.00 91.06 189 LEU A CA 1
ATOM 1454 C C . LEU A 1 189 ? 20.865 22.689 -8.357 1.00 91.06 189 LEU A C 1
ATOM 1456 O O . LEU A 1 189 ? 20.977 23.890 -8.119 1.00 91.06 189 LEU A O 1
ATOM 1460 N N . LEU A 1 190 ? 19.704 22.034 -8.274 1.00 91.44 190 LEU A N 1
ATOM 1461 C CA . LEU A 1 190 ? 18.456 22.672 -7.861 1.00 91.44 190 LEU A CA 1
ATOM 1462 C C . LEU A 1 190 ? 18.537 23.147 -6.417 1.00 91.44 190 LEU A C 1
ATOM 1464 O O . LEU A 1 190 ? 18.176 24.283 -6.136 1.00 91.44 190 LEU A O 1
ATOM 1468 N N . GLN A 1 191 ? 19.070 22.320 -5.519 1.00 90.88 191 GLN A N 1
ATOM 1469 C CA . GLN A 1 191 ? 19.224 22.693 -4.119 1.00 90.88 191 GLN A CA 1
ATOM 1470 C C . GLN A 1 191 ? 20.080 23.958 -3.948 1.00 90.88 191 GLN A C 1
ATOM 1472 O O . GLN A 1 191 ? 19.759 24.805 -3.118 1.00 90.88 191 GLN A O 1
ATOM 1477 N N . LYS A 1 192 ? 21.166 24.089 -4.723 1.00 91.31 192 LYS A N 1
ATOM 1478 C CA . LYS A 1 192 ? 22.098 25.224 -4.628 1.00 91.31 192 LYS A CA 1
ATOM 1479 C C . LYS A 1 192 ? 21.613 26.473 -5.354 1.00 91.31 192 LYS A C 1
ATOM 1481 O O . LYS A 1 192 ? 21.819 27.570 -4.850 1.00 91.31 192 LYS A O 1
ATOM 1486 N N . ARG A 1 193 ? 21.056 26.320 -6.558 1.00 93.00 193 ARG A N 1
ATOM 1487 C CA . ARG A 1 193 ? 20.719 27.455 -7.433 1.00 93.00 193 ARG A CA 1
ATOM 1488 C C . ARG A 1 193 ? 19.306 27.974 -7.213 1.00 93.00 193 ARG A C 1
ATOM 1490 O O . ARG A 1 193 ? 19.102 29.175 -7.288 1.00 93.00 193 ARG A O 1
ATOM 1497 N N . GLU A 1 194 ? 18.356 27.084 -6.945 1.00 92.25 194 GLU A N 1
ATOM 1498 C CA . GLU A 1 194 ? 16.923 27.389 -6.932 1.00 92.25 194 GLU A CA 1
ATOM 1499 C C . GLU A 1 194 ? 16.238 26.710 -5.728 1.00 92.25 194 GLU A C 1
ATOM 1501 O O . GLU A 1 194 ? 15.444 25.776 -5.896 1.00 92.25 194 GLU A O 1
ATOM 1506 N N . PRO A 1 195 ? 16.534 27.141 -4.485 1.00 89.12 195 PRO A N 1
ATOM 1507 C CA . PRO A 1 195 ? 16.069 26.459 -3.276 1.00 89.12 195 PRO A CA 1
ATOM 1508 C C . PRO A 1 195 ? 14.539 26.445 -3.144 1.00 89.12 195 PRO A C 1
ATOM 1510 O O . PRO A 1 195 ? 13.967 25.466 -2.663 1.00 89.12 195 PRO A O 1
ATOM 1513 N N . GLU A 1 196 ? 13.846 27.487 -3.611 1.00 86.88 196 GLU A N 1
ATOM 1514 C CA . GLU A 1 196 ? 12.379 27.518 -3.597 1.00 86.88 196 GLU A CA 1
ATOM 1515 C C . GLU A 1 196 ? 11.764 26.497 -4.559 1.00 86.88 196 GLU A C 1
ATOM 1517 O O . GLU A 1 196 ? 10.791 25.813 -4.221 1.00 86.88 196 GLU A O 1
ATOM 1522 N N . LEU A 1 197 ? 12.332 26.372 -5.763 1.00 86.44 197 LEU A N 1
ATOM 1523 C CA . LEU A 1 197 ? 11.901 25.372 -6.734 1.00 86.44 197 LEU A CA 1
ATOM 1524 C C . LEU A 1 197 ? 12.220 23.969 -6.224 1.00 86.44 197 LEU A C 1
ATOM 1526 O O . LEU A 1 197 ? 11.377 23.081 -6.328 1.00 86.44 197 LEU A O 1
ATOM 1530 N N . PHE A 1 198 ? 13.390 23.784 -5.615 1.00 89.75 198 PHE A N 1
ATOM 1531 C CA . PHE A 1 198 ? 13.793 22.527 -5.000 1.00 89.75 198 PHE A CA 1
ATOM 1532 C C . PHE A 1 198 ? 12.770 22.047 -3.965 1.00 89.75 198 PHE A C 1
ATOM 1534 O O . PHE A 1 198 ? 12.342 20.899 -4.037 1.00 89.75 198 PHE A O 1
ATOM 1541 N N . LEU A 1 199 ? 12.284 22.917 -3.073 1.00 86.94 199 LEU A N 1
ATOM 1542 C CA . LEU A 1 199 ? 11.237 22.545 -2.112 1.00 86.94 199 LEU A CA 1
ATOM 1543 C C . LEU A 1 199 ? 9.935 22.115 -2.803 1.00 86.94 199 LEU A C 1
ATOM 1545 O O . LEU A 1 199 ? 9.323 21.124 -2.402 1.00 86.94 199 LEU A O 1
ATOM 1549 N N . LYS A 1 200 ? 9.517 22.811 -3.868 1.00 82.25 200 LYS A N 1
ATOM 1550 C CA . LYS A 1 200 ? 8.317 22.451 -4.649 1.00 82.25 200 LYS A CA 1
ATOM 1551 C C . LYS A 1 200 ? 8.486 21.107 -5.364 1.00 82.25 200 LYS A C 1
ATOM 1553 O O . LYS A 1 200 ? 7.551 20.301 -5.371 1.00 82.25 200 LYS A O 1
ATOM 1558 N N . VAL A 1 201 ? 9.668 20.861 -5.929 1.00 84.25 201 VAL A N 1
ATOM 1559 C CA . VAL A 1 201 ? 10.032 19.605 -6.597 1.00 84.25 201 VAL A CA 1
ATOM 1560 C C . VAL A 1 201 ? 10.103 18.468 -5.587 1.00 84.25 201 VAL A C 1
ATOM 1562 O O . VAL A 1 201 ? 9.534 17.420 -5.849 1.00 84.25 201 VAL A O 1
ATOM 1565 N N . VAL A 1 202 ? 10.700 18.670 -4.411 1.00 84.75 202 VAL A N 1
ATOM 1566 C CA . VAL A 1 202 ? 10.729 17.659 -3.345 1.00 84.75 202 VAL A CA 1
ATOM 1567 C C . VAL A 1 202 ? 9.319 17.350 -2.841 1.00 84.75 202 VAL A C 1
ATOM 1569 O O . VAL A 1 202 ? 8.954 16.186 -2.711 1.00 84.75 202 VAL A O 1
ATOM 1572 N N . HIS A 1 203 ? 8.482 18.370 -2.643 1.00 80.38 203 HIS A N 1
ATOM 1573 C CA . HIS A 1 203 ? 7.109 18.198 -2.167 1.00 80.38 203 HIS A CA 1
ATOM 1574 C C . HIS A 1 203 ? 6.206 17.419 -3.143 1.00 80.38 203 HIS A C 1
ATOM 1576 O O . HIS A 1 203 ? 5.308 16.694 -2.711 1.00 80.38 203 HIS A O 1
ATOM 1582 N N . ARG A 1 204 ? 6.394 17.591 -4.458 1.00 76.44 204 ARG A N 1
ATOM 1583 C CA . ARG A 1 204 ? 5.596 16.916 -5.504 1.00 76.44 204 ARG A CA 1
ATOM 1584 C C . ARG A 1 204 ? 6.330 15.768 -6.204 1.00 76.44 204 ARG A C 1
ATOM 1586 O O . ARG A 1 204 ? 5.752 15.113 -7.073 1.00 76.44 204 ARG A O 1
ATOM 1593 N N . GLY A 1 205 ? 7.587 15.542 -5.850 1.00 77.50 205 GLY A N 1
ATOM 1594 C CA . GLY A 1 205 ? 8.446 14.531 -6.439 1.00 77.50 205 GLY A CA 1
ATOM 1595 C C . GLY A 1 205 ? 8.008 13.140 -6.029 1.00 77.50 205 GLY A C 1
ATOM 1596 O O . GLY A 1 205 ? 7.613 12.899 -4.889 1.00 77.50 205 GLY A O 1
ATOM 1597 N N . ARG A 1 206 ? 8.044 12.222 -6.990 1.00 75.25 206 ARG A N 1
ATOM 1598 C CA . ARG A 1 206 ? 7.724 10.807 -6.770 1.00 75.25 206 ARG A CA 1
ATOM 1599 C C . ARG A 1 206 ? 8.922 9.907 -6.997 1.00 75.25 206 ARG A C 1
ATOM 1601 O O . ARG A 1 206 ? 8.997 8.857 -6.372 1.00 75.25 206 ARG A O 1
ATOM 1608 N N . VAL A 1 207 ? 9.843 10.318 -7.865 1.00 77.88 207 VAL A N 1
ATOM 1609 C CA . VAL A 1 207 ? 11.013 9.522 -8.232 1.00 77.88 207 VAL A CA 1
ATOM 1610 C C . VAL A 1 207 ? 12.269 10.361 -8.037 1.00 77.88 207 VAL A C 1
ATOM 1612 O O . VAL A 1 207 ? 12.420 11.416 -8.647 1.00 77.88 207 VAL A O 1
ATOM 1615 N N . PHE A 1 208 ? 13.180 9.870 -7.203 1.00 79.38 208 PHE A N 1
ATOM 1616 C CA . PHE A 1 208 ? 14.525 10.415 -7.042 1.00 79.38 208 PHE A CA 1
ATOM 1617 C C . PHE A 1 208 ? 15.503 9.297 -7.383 1.00 79.38 208 PHE A C 1
ATOM 1619 O O . PHE A 1 208 ? 15.670 8.352 -6.615 1.00 79.38 208 PHE A O 1
ATOM 1626 N N . ALA A 1 209 ? 16.076 9.360 -8.580 1.00 77.88 209 ALA A N 1
ATOM 1627 C CA . ALA A 1 209 ? 16.883 8.288 -9.148 1.00 77.88 209 ALA A CA 1
ATOM 1628 C C . ALA A 1 209 ? 18.372 8.645 -9.133 1.00 77.88 209 ALA A C 1
ATOM 1630 O O . ALA A 1 209 ? 18.743 9.820 -9.135 1.00 77.88 209 ALA A O 1
ATOM 1631 N N . ARG A 1 210 ? 19.234 7.618 -9.155 1.00 79.38 210 ARG A N 1
ATOM 1632 C CA . ARG A 1 210 ? 20.702 7.777 -9.201 1.00 79.38 210 ARG A CA 1
ATOM 1633 C C . ARG A 1 210 ? 21.225 8.719 -8.101 1.00 79.38 210 ARG A C 1
ATOM 1635 O O . ARG A 1 210 ? 22.080 9.567 -8.344 1.00 79.38 210 ARG A O 1
ATOM 1642 N N . MET A 1 211 ? 20.649 8.596 -6.907 1.00 82.69 211 MET A N 1
ATOM 1643 C CA . MET A 1 211 ? 20.952 9.444 -5.756 1.00 82.69 211 MET A CA 1
ATOM 1644 C C . MET A 1 211 ? 22.187 8.930 -5.018 1.00 82.69 211 MET A C 1
ATOM 1646 O O . MET A 1 211 ? 22.280 7.741 -4.707 1.00 82.69 211 MET A O 1
ATOM 1650 N N . LEU A 1 212 ? 23.099 9.837 -4.677 1.00 84.62 212 LEU A N 1
ATOM 1651 C CA . LEU A 1 212 ? 24.219 9.549 -3.784 1.00 84.62 212 LEU A CA 1
ATOM 1652 C C . LEU A 1 212 ? 23.718 9.377 -2.333 1.00 84.62 212 LEU A C 1
ATOM 1654 O O . LEU A 1 212 ? 22.704 9.979 -1.966 1.00 84.62 212 LEU A O 1
ATOM 1658 N N . PRO A 1 213 ? 24.434 8.628 -1.470 1.00 82.56 213 PRO A N 1
ATOM 1659 C CA . PRO A 1 213 ? 24.039 8.401 -0.072 1.00 82.56 213 PRO A CA 1
ATOM 1660 C C . PRO A 1 213 ? 23.661 9.680 0.698 1.00 82.56 213 PRO A C 1
ATOM 1662 O O . PRO A 1 213 ? 22.580 9.777 1.278 1.00 82.56 213 PRO A O 1
ATOM 1665 N N . HIS A 1 214 ? 24.501 10.718 0.623 1.00 87.56 214 HIS A N 1
ATOM 1666 C CA . HIS A 1 214 ? 24.249 12.002 1.291 1.00 87.56 214 HIS A CA 1
ATOM 1667 C C . HIS A 1 214 ? 23.028 12.752 0.725 1.00 87.56 214 HIS A C 1
ATOM 1669 O O . HIS A 1 214 ? 22.371 13.518 1.437 1.00 87.56 214 HIS A O 1
ATOM 1675 N N . GLN A 1 215 ? 22.695 12.536 -0.551 1.00 89.06 215 GLN A N 1
ATOM 1676 C CA . GLN A 1 215 ? 21.529 13.148 -1.184 1.00 89.06 215 GLN A CA 1
ATOM 1677 C C . GLN A 1 215 ? 20.236 12.496 -0.689 1.00 89.06 215 GLN A C 1
ATOM 1679 O O . GLN A 1 215 ? 19.251 13.199 -0.476 1.00 89.06 215 GLN A O 1
ATOM 1684 N N . LYS A 1 216 ? 20.239 11.178 -0.439 1.00 88.31 216 LYS A N 1
ATOM 1685 C CA . LYS A 1 216 ? 19.101 10.475 0.176 1.00 88.31 216 LYS A CA 1
ATOM 1686 C C . LYS A 1 216 ? 18.805 11.025 1.573 1.00 88.31 216 LYS A C 1
ATOM 1688 O O . LYS A 1 216 ? 17.665 11.365 1.872 1.00 88.31 216 LYS A O 1
ATOM 1693 N N . GLU A 1 217 ? 19.836 11.206 2.398 1.00 91.12 217 GLU A N 1
ATOM 1694 C CA . GLU A 1 217 ? 19.692 11.812 3.730 1.00 91.12 217 GLU A CA 1
ATOM 1695 C C . GLU A 1 217 ? 19.155 13.249 3.641 1.00 91.12 217 GLU A C 1
ATOM 1697 O O . GLU A 1 217 ? 18.247 13.642 4.375 1.00 91.12 217 GLU A O 1
ATOM 1702 N N . THR A 1 218 ? 19.676 14.032 2.695 1.00 92.75 218 THR A N 1
ATOM 1703 C CA . THR A 1 218 ? 19.224 15.406 2.443 1.00 92.75 218 THR A CA 1
ATOM 1704 C C . THR A 1 218 ? 17.768 15.459 1.981 1.00 92.75 218 THR A C 1
ATOM 1706 O O . THR A 1 218 ? 17.024 16.348 2.404 1.00 92.75 218 THR A O 1
ATOM 1709 N N . LEU A 1 219 ? 17.333 14.509 1.151 1.00 90.88 219 LEU A N 1
ATOM 1710 C CA . LEU A 1 219 ? 15.946 14.379 0.713 1.00 90.88 219 LEU A CA 1
ATOM 1711 C C . LEU A 1 219 ? 15.018 14.115 1.904 1.00 90.88 219 LEU A C 1
ATOM 1713 O O . LEU A 1 219 ? 14.038 14.840 2.068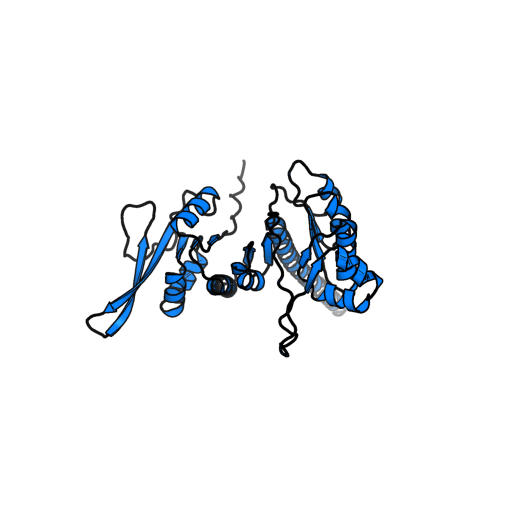 1.00 90.88 219 LEU A O 1
ATOM 1717 N N . VAL A 1 220 ? 15.357 13.150 2.766 1.00 91.31 220 VAL A N 1
ATOM 1718 C CA . VAL A 1 220 ? 14.580 12.833 3.978 1.00 91.31 220 VAL A CA 1
ATOM 1719 C C . VAL A 1 220 ? 14.473 14.054 4.893 1.00 91.31 220 VAL A C 1
ATOM 1721 O O . VAL A 1 220 ? 13.371 14.468 5.251 1.00 91.31 220 VAL A O 1
ATOM 1724 N N . LYS A 1 221 ? 15.595 14.728 5.179 1.00 92.44 221 LYS A N 1
ATOM 1725 C CA . LYS A 1 221 ? 15.600 15.961 5.987 1.00 92.44 221 LYS A CA 1
ATOM 1726 C C . LYS A 1 221 ? 14.775 17.080 5.355 1.00 92.44 221 LYS A C 1
ATOM 1728 O O . LYS A 1 221 ? 14.126 17.843 6.065 1.00 92.44 221 LYS A O 1
ATOM 1733 N N . THR A 1 222 ? 14.804 17.211 4.031 1.00 90.31 222 THR A N 1
ATOM 1734 C CA . THR A 1 222 ? 13.994 18.210 3.321 1.00 90.31 222 THR A CA 1
ATOM 1735 C C . THR A 1 222 ? 12.504 17.893 3.426 1.00 90.31 222 THR A C 1
ATOM 1737 O O . THR A 1 222 ? 11.715 18.791 3.707 1.00 90.31 222 THR A O 1
ATOM 1740 N N . LEU A 1 223 ? 12.110 16.629 3.269 1.00 85.19 223 LEU A N 1
ATOM 1741 C CA . LEU A 1 223 ? 10.724 16.195 3.451 1.00 85.19 223 LEU A CA 1
ATOM 1742 C C . LEU A 1 223 ? 10.234 16.467 4.882 1.00 85.19 223 LEU A C 1
ATOM 1744 O O . LEU A 1 223 ? 9.145 17.021 5.043 1.00 85.19 223 LEU A O 1
ATOM 1748 N N . HIS A 1 224 ? 11.068 16.202 5.894 1.00 87.00 224 HIS A N 1
ATOM 1749 C CA . HIS A 1 224 ? 10.782 16.565 7.288 1.00 87.00 224 HIS A CA 1
ATOM 1750 C C . HIS A 1 224 ? 10.581 18.073 7.466 1.00 87.00 224 HIS A C 1
ATOM 1752 O O . HIS A 1 224 ? 9.609 18.499 8.086 1.00 87.00 224 HIS A O 1
ATOM 1758 N N . LYS A 1 225 ? 11.447 18.909 6.873 1.00 88.00 225 LYS A N 1
ATOM 1759 C CA . LYS A 1 225 ? 11.312 20.379 6.929 1.00 88.00 225 LYS A CA 1
ATOM 1760 C C . LYS A 1 225 ? 10.006 20.888 6.318 1.00 88.00 225 LYS A C 1
ATOM 1762 O O . LYS A 1 225 ? 9.511 21.927 6.737 1.00 88.00 225 LYS A O 1
ATOM 1767 N N . ILE A 1 226 ? 9.446 20.168 5.346 1.00 86.56 226 ILE A N 1
ATOM 1768 C CA . ILE A 1 226 ? 8.162 20.501 4.707 1.00 86.56 226 ILE A CA 1
ATOM 1769 C C . ILE A 1 226 ? 6.975 19.884 5.491 1.00 86.56 226 ILE A C 1
ATOM 1771 O O . ILE A 1 226 ? 5.833 19.915 5.039 1.00 86.56 226 ILE A O 1
ATOM 1775 N N . GLY A 1 227 ? 7.215 19.327 6.684 1.00 83.94 227 GLY A N 1
ATOM 1776 C CA . GLY A 1 227 ? 6.179 18.787 7.568 1.00 83.94 227 GLY A CA 1
ATOM 1777 C C . GLY A 1 227 ? 5.650 17.415 7.146 1.00 83.94 227 GLY A C 1
ATOM 1778 O O . GLY A 1 227 ? 4.524 17.057 7.490 1.00 83.94 227 GLY A O 1
ATOM 1779 N N . ARG A 1 228 ? 6.419 16.650 6.361 1.00 82.94 228 ARG A N 1
ATOM 1780 C CA . ARG A 1 228 ? 6.083 15.260 6.029 1.00 82.94 228 ARG A CA 1
ATOM 1781 C C . ARG A 1 228 ? 6.670 14.321 7.073 1.00 82.94 228 ARG A C 1
ATOM 1783 O O . ARG A 1 228 ? 7.826 14.482 7.440 1.00 82.94 228 ARG A O 1
ATOM 1790 N N . ILE A 1 229 ? 5.879 13.323 7.459 1.00 85.50 229 ILE A N 1
ATOM 1791 C CA . ILE A 1 229 ? 6.368 12.162 8.203 1.00 85.50 229 ILE A CA 1
ATOM 1792 C C . ILE A 1 229 ? 6.958 11.182 7.188 1.00 85.50 229 ILE A C 1
ATOM 1794 O O . ILE A 1 229 ? 6.281 10.843 6.210 1.00 85.50 229 ILE A O 1
ATOM 1798 N N . VAL A 1 230 ? 8.202 10.753 7.382 1.00 85.69 230 VAL A N 1
ATOM 1799 C CA . VAL A 1 230 ? 8.926 9.918 6.414 1.00 85.69 230 VAL A CA 1
ATOM 1800 C C . VAL A 1 230 ? 9.273 8.567 7.021 1.00 85.69 230 VAL A C 1
ATOM 1802 O O . VAL A 1 230 ? 10.001 8.465 8.006 1.00 85.69 230 VAL A O 1
ATOM 1805 N N . GLY A 1 231 ? 8.781 7.512 6.372 1.00 86.75 231 GLY A N 1
ATOM 1806 C CA . GLY A 1 231 ? 9.299 6.160 6.533 1.00 86.75 231 GLY A CA 1
ATOM 1807 C C . GLY A 1 231 ? 10.325 5.863 5.442 1.00 86.75 231 GLY A C 1
ATOM 1808 O O . GLY A 1 231 ? 10.054 6.124 4.268 1.00 86.75 231 GLY A O 1
ATOM 1809 N N . MET A 1 232 ? 11.484 5.317 5.803 1.00 84.62 232 MET A N 1
ATOM 1810 C CA . MET A 1 232 ? 12.521 4.920 4.851 1.00 84.62 232 MET A CA 1
ATOM 1811 C C . MET A 1 232 ? 12.850 3.436 4.979 1.00 84.62 232 MET A C 1
ATOM 1813 O O . MET A 1 232 ? 13.045 2.934 6.080 1.00 84.62 232 MET A O 1
ATOM 1817 N N . CYS A 1 233 ? 12.941 2.754 3.838 1.00 84.06 233 CYS A N 1
ATOM 1818 C CA . CYS A 1 233 ? 13.450 1.390 3.742 1.00 84.06 233 CYS A CA 1
ATOM 1819 C C . CYS A 1 233 ? 14.828 1.408 3.073 1.00 84.06 233 CYS A C 1
ATOM 1821 O O . CYS A 1 233 ? 15.026 2.160 2.117 1.00 84.06 233 CYS A O 1
ATOM 1823 N N . GLY A 1 234 ? 15.758 0.585 3.549 1.00 77.56 234 GLY A N 1
ATOM 1824 C CA . GLY A 1 234 ? 17.096 0.461 2.970 1.00 77.56 234 GLY A CA 1
ATOM 1825 C C . GLY A 1 234 ? 17.739 -0.873 3.326 1.00 77.56 234 GLY A C 1
ATOM 1826 O O . GLY A 1 234 ? 17.401 -1.473 4.344 1.00 77.56 234 GLY A O 1
ATOM 1827 N N . ASP A 1 235 ? 18.639 -1.347 2.477 1.00 70.44 235 ASP A N 1
ATOM 1828 C CA . ASP A 1 235 ? 19.265 -2.668 2.568 1.00 70.44 235 ASP A CA 1
ATOM 1829 C C . ASP A 1 235 ? 20.776 -2.617 2.844 1.00 70.44 235 ASP A C 1
ATOM 1831 O O . ASP A 1 235 ? 21.373 -3.660 3.086 1.00 70.44 235 ASP A O 1
ATOM 1835 N N . GLY A 1 236 ? 21.398 -1.430 2.892 1.00 68.44 236 GLY A N 1
ATOM 1836 C CA . GLY A 1 236 ? 22.843 -1.320 3.111 1.00 68.44 236 GLY A CA 1
ATOM 1837 C C . GLY A 1 236 ? 23.345 0.020 3.657 1.00 68.44 236 GLY A C 1
ATOM 1838 O O . GLY A 1 236 ? 22.588 0.941 3.973 1.00 68.44 236 GLY A O 1
ATOM 1839 N N . CYS A 1 237 ? 24.672 0.146 3.751 1.00 67.69 237 CYS A N 1
ATOM 1840 C CA . CYS A 1 237 ? 25.366 1.277 4.389 1.00 67.69 237 CYS A CA 1
ATOM 1841 C C . CYS A 1 237 ? 25.147 2.613 3.661 1.00 67.69 237 CYS A C 1
ATOM 1843 O O . CYS A 1 237 ? 25.202 3.679 4.272 1.00 67.69 237 CYS A O 1
ATOM 1845 N N . ASN A 1 238 ? 24.826 2.554 2.365 1.00 70.31 238 ASN A N 1
ATOM 1846 C CA . ASN A 1 238 ? 24.485 3.716 1.541 1.00 70.31 238 ASN A CA 1
ATOM 1847 C C . ASN A 1 238 ? 23.186 4.411 1.978 1.00 70.31 238 ASN A C 1
ATOM 1849 O O . ASN A 1 238 ? 22.966 5.571 1.635 1.00 70.31 238 ASN A O 1
ATOM 1853 N N . ASP A 1 239 ? 22.333 3.715 2.725 1.00 78.81 239 ASP A N 1
ATOM 1854 C CA . ASP A 1 239 ? 21.057 4.225 3.218 1.00 78.81 239 ASP A CA 1
ATOM 1855 C C . ASP A 1 239 ? 21.106 4.581 4.707 1.00 78.81 239 ASP A C 1
ATOM 1857 O O . ASP A 1 239 ? 20.153 5.153 5.225 1.00 78.81 239 ASP A O 1
ATOM 1861 N N . LEU A 1 240 ? 22.233 4.334 5.389 1.00 78.19 240 LEU A N 1
ATOM 1862 C CA . LEU A 1 240 ? 22.391 4.512 6.836 1.00 78.19 240 LEU A CA 1
ATOM 1863 C C . LEU A 1 240 ? 22.022 5.927 7.305 1.00 78.19 240 LEU A C 1
ATOM 1865 O O . LEU A 1 240 ? 21.265 6.090 8.261 1.00 78.19 240 LEU A O 1
ATOM 1869 N N . GLY A 1 241 ? 22.545 6.955 6.629 1.00 82.31 241 GLY A N 1
ATOM 1870 C CA . GLY A 1 241 ? 22.281 8.353 6.985 1.00 82.31 241 GLY A CA 1
ATOM 1871 C C . GLY A 1 241 ? 20.808 8.720 6.821 1.00 82.31 241 GLY A C 1
ATOM 1872 O O . GLY A 1 241 ? 20.229 9.413 7.654 1.00 82.31 241 GLY A O 1
ATOM 1873 N N . ALA A 1 242 ? 20.174 8.190 5.782 1.00 84.44 242 ALA A N 1
ATOM 1874 C CA . ALA A 1 242 ? 18.791 8.478 5.454 1.00 84.44 242 ALA A CA 1
ATOM 1875 C C . ALA A 1 242 ? 17.803 7.665 6.319 1.00 84.44 242 ALA A C 1
ATOM 1877 O O . ALA A 1 242 ? 16.803 8.219 6.769 1.00 84.44 242 ALA A O 1
ATOM 1878 N N . LEU A 1 243 ? 18.139 6.415 6.664 1.00 83.25 243 LEU A N 1
ATOM 1879 C CA . LEU A 1 243 ? 17.433 5.589 7.651 1.00 83.25 243 LEU A CA 1
ATOM 1880 C C . LEU A 1 243 ? 17.429 6.238 9.039 1.00 83.25 243 LEU A C 1
ATOM 1882 O O . LEU A 1 243 ? 16.391 6.252 9.689 1.00 83.25 243 LEU A O 1
ATOM 1886 N N . ARG A 1 244 ? 18.562 6.813 9.470 1.00 84.31 244 ARG A N 1
ATOM 1887 C CA . ARG A 1 244 ? 18.659 7.555 10.743 1.00 84.31 244 ARG A CA 1
ATOM 1888 C C . ARG A 1 244 ? 17.911 8.879 10.725 1.00 84.31 244 ARG A C 1
ATOM 1890 O O . ARG A 1 244 ? 17.457 9.335 11.767 1.00 84.31 244 ARG A O 1
ATOM 1897 N N . ALA A 1 245 ? 17.868 9.535 9.569 1.00 87.44 245 ALA A N 1
ATOM 1898 C CA . ALA A 1 245 ? 17.205 10.821 9.432 1.00 87.44 245 ALA A CA 1
ATOM 1899 C C . ALA A 1 245 ? 15.679 10.698 9.353 1.00 87.44 245 ALA A C 1
ATOM 1901 O O . ALA A 1 245 ? 15.013 11.694 9.611 1.00 87.44 245 ALA A O 1
ATOM 1902 N N . ALA A 1 246 ? 15.148 9.533 8.969 1.00 87.75 246 ALA A N 1
ATOM 1903 C CA . ALA A 1 246 ? 13.718 9.276 8.830 1.00 87.75 246 ALA A CA 1
ATOM 1904 C C . ALA A 1 246 ? 13.028 9.120 10.193 1.00 87.75 246 ALA A C 1
ATOM 1906 O O . ALA A 1 246 ? 13.645 8.675 11.159 1.00 87.75 246 ALA A O 1
ATOM 1907 N N . ASP A 1 247 ? 11.731 9.432 10.262 1.00 88.81 247 ASP A N 1
ATOM 1908 C CA . ASP A 1 247 ? 10.932 9.206 11.475 1.00 88.81 247 ASP A CA 1
ATOM 1909 C C . ASP A 1 247 ? 10.802 7.711 11.787 1.00 88.81 247 ASP A C 1
ATOM 1911 O O . ASP A 1 247 ? 10.766 7.299 12.947 1.00 88.81 247 ASP A O 1
ATOM 1915 N N . VAL A 1 248 ? 10.731 6.889 10.736 1.00 87.38 248 VAL A N 1
ATOM 1916 C CA . VAL A 1 248 ? 10.676 5.430 10.839 1.00 87.38 248 VAL A CA 1
ATOM 1917 C C . VAL A 1 248 ? 11.638 4.810 9.830 1.00 87.38 248 VAL A C 1
ATOM 1919 O O . VAL A 1 248 ? 11.397 4.841 8.624 1.00 87.38 248 VAL A O 1
ATOM 1922 N N . GLY A 1 249 ? 12.722 4.214 10.319 1.00 84.00 249 GLY A N 1
ATOM 1923 C CA . GLY A 1 249 ? 13.639 3.418 9.504 1.00 84.00 249 GLY A CA 1
ATOM 1924 C C . GLY A 1 249 ? 13.276 1.932 9.524 1.00 84.00 249 GLY A C 1
ATOM 1925 O O . GLY A 1 249 ? 13.053 1.362 10.594 1.00 84.00 249 GLY A O 1
ATOM 1926 N N . LEU A 1 250 ? 13.271 1.298 8.353 1.00 83.25 250 LEU A N 1
ATOM 1927 C CA . LEU A 1 250 ? 13.173 -0.149 8.186 1.00 83.25 250 LEU A CA 1
ATOM 1928 C C . LEU A 1 250 ? 14.400 -0.668 7.430 1.00 83.25 250 LEU A C 1
ATOM 1930 O O . LEU A 1 250 ? 14.592 -0.379 6.249 1.00 83.25 250 LEU A O 1
ATOM 1934 N N . SER A 1 251 ? 15.209 -1.471 8.110 1.00 81.31 251 SER A N 1
ATOM 1935 C CA . SER A 1 251 ? 16.269 -2.239 7.467 1.00 81.31 251 SER A CA 1
ATOM 1936 C C . SER A 1 251 ? 15.668 -3.478 6.807 1.00 81.31 251 SER A C 1
ATOM 1938 O O . SER A 1 251 ? 15.027 -4.288 7.477 1.00 81.31 251 SER A O 1
ATOM 1940 N N . VAL A 1 252 ? 15.875 -3.626 5.499 1.00 74.44 252 VAL A N 1
ATOM 1941 C CA . VAL A 1 252 ? 15.454 -4.795 4.702 1.00 74.44 252 VAL A CA 1
ATOM 1942 C C . VAL A 1 252 ? 16.676 -5.583 4.212 1.00 74.44 252 VAL A C 1
ATOM 1944 O O . VAL A 1 252 ? 16.671 -6.163 3.124 1.00 74.44 252 VAL A O 1
ATOM 1947 N N . ALA A 1 253 ? 17.752 -5.537 5.001 1.00 64.94 253 ALA A N 1
ATOM 1948 C CA . ALA A 1 253 ? 19.029 -6.148 4.677 1.00 64.94 253 ALA A CA 1
ATOM 1949 C C . ALA A 1 253 ? 18.933 -7.675 4.577 1.00 64.94 253 ALA A C 1
ATOM 1951 O O . ALA A 1 253 ? 18.165 -8.318 5.294 1.00 64.94 253 ALA A O 1
ATOM 1952 N N . SER A 1 254 ? 19.756 -8.248 3.699 1.00 58.59 254 SER A N 1
ATOM 1953 C CA . SER A 1 254 ? 19.984 -9.690 3.696 1.00 58.59 254 SER A CA 1
ATOM 1954 C C . SER A 1 254 ? 20.686 -10.116 4.988 1.00 58.59 254 SER A C 1
ATOM 1956 O O . SER A 1 254 ? 21.378 -9.322 5.632 1.00 58.59 254 SER A O 1
ATOM 1958 N N . SER A 1 255 ? 20.556 -11.387 5.364 1.00 54.91 255 SER A N 1
ATOM 1959 C CA . SER A 1 255 ? 21.210 -11.959 6.554 1.00 54.91 255 SER A CA 1
ATOM 1960 C C . SER A 1 255 ? 22.737 -11.721 6.633 1.00 54.91 255 SER A C 1
ATOM 1962 O O . SER A 1 255 ? 23.300 -11.772 7.732 1.00 54.91 255 SER A O 1
ATOM 1964 N N . ALA A 1 256 ? 23.386 -11.394 5.507 1.00 49.03 256 ALA A N 1
ATOM 1965 C CA . ALA A 1 256 ? 24.806 -11.063 5.384 1.00 49.03 256 ALA A CA 1
ATOM 1966 C C . ALA A 1 256 ? 25.160 -9.570 5.604 1.00 49.03 256 ALA A C 1
ATOM 1968 O O . ALA A 1 256 ? 26.323 -9.264 5.856 1.00 49.03 256 ALA A O 1
ATOM 1969 N N . GLU A 1 257 ? 24.199 -8.638 5.559 1.00 56.06 257 GLU A N 1
ATOM 1970 C CA . GLU A 1 257 ? 24.432 -7.178 5.505 1.00 56.06 257 GLU A CA 1
ATOM 1971 C C . GLU A 1 257 ? 23.813 -6.433 6.711 1.00 56.06 257 GLU A C 1
ATOM 1973 O O . GLU A 1 257 ? 23.093 -5.444 6.583 1.00 56.06 257 GLU A O 1
ATOM 1978 N N . LYS A 1 258 ? 24.104 -6.884 7.938 1.00 55.59 258 LYS A N 1
ATOM 1979 C CA . LYS A 1 258 ? 23.520 -6.342 9.191 1.00 55.59 258 LYS A CA 1
ATOM 1980 C C . LYS A 1 258 ? 24.040 -4.964 9.638 1.00 55.59 258 LYS A C 1
ATOM 1982 O O . LYS A 1 258 ? 23.803 -4.546 10.768 1.00 55.59 258 LYS A O 1
ATOM 1987 N N . GLU A 1 259 ? 24.737 -4.216 8.793 1.00 59.06 259 GLU A N 1
ATOM 1988 C CA . GLU A 1 259 ? 25.211 -2.876 9.170 1.00 59.06 259 GLU A CA 1
ATOM 1989 C C . GLU A 1 259 ? 24.069 -1.842 9.178 1.00 59.06 259 GLU A C 1
ATOM 1991 O O . GLU A 1 259 ? 24.038 -0.946 10.026 1.00 59.06 259 GLU A O 1
ATOM 1996 N N . ALA A 1 260 ? 23.065 -2.008 8.308 1.00 56.12 260 ALA A N 1
ATOM 1997 C CA . ALA A 1 260 ? 21.899 -1.123 8.241 1.00 56.12 260 ALA A CA 1
ATOM 1998 C C . ALA A 1 260 ? 20.953 -1.259 9.454 1.00 56.12 260 ALA A C 1
ATOM 2000 O O . ALA A 1 260 ? 20.288 -0.287 9.826 1.00 56.12 260 ALA A O 1
ATOM 2001 N N . SER A 1 261 ? 20.933 -2.413 10.141 1.00 59.44 261 SER A N 1
ATOM 2002 C CA . SER A 1 261 ? 20.110 -2.611 11.349 1.00 59.44 261 SER A CA 1
ATOM 2003 C C . SER A 1 261 ? 20.583 -1.787 12.549 1.00 59.44 261 SER A C 1
ATOM 2005 O O . SER A 1 261 ? 19.823 -1.580 13.484 1.00 59.44 261 SER A O 1
ATOM 2007 N N . ILE A 1 262 ? 21.819 -1.274 12.533 1.00 63.91 262 ILE A N 1
ATOM 2008 C CA . ILE A 1 262 ? 22.328 -0.376 13.585 1.00 63.91 262 ILE A CA 1
ATOM 2009 C C . ILE A 1 262 ? 21.666 1.012 13.489 1.00 63.91 262 ILE A C 1
ATOM 2011 O O . ILE A 1 262 ? 21.612 1.758 14.465 1.00 63.91 262 ILE A O 1
ATOM 2015 N N . ALA A 1 263 ? 21.190 1.396 12.304 1.00 59.81 263 ALA A N 1
ATOM 2016 C CA . ALA A 1 263 ? 20.550 2.688 12.066 1.00 59.81 263 ALA A CA 1
ATOM 2017 C C . ALA A 1 263 ? 19.025 2.659 12.154 1.00 59.81 263 ALA A C 1
ATOM 2019 O O . ALA A 1 263 ? 18.435 3.689 12.472 1.00 59.81 263 ALA A O 1
ATOM 2020 N N . ALA A 1 264 ? 18.399 1.531 11.820 1.00 68.50 264 ALA A N 1
ATOM 2021 C CA . ALA A 1 264 ? 16.952 1.428 11.711 1.00 68.50 264 ALA A CA 1
ATOM 2022 C C . ALA A 1 264 ? 16.336 0.827 12.990 1.00 68.50 264 ALA A C 1
ATOM 2024 O O . ALA A 1 264 ? 16.784 -0.230 13.432 1.00 68.50 264 ALA A O 1
ATOM 2025 N N . PRO A 1 265 ? 15.279 1.437 13.564 1.00 71.81 265 PRO A N 1
ATOM 2026 C CA . PRO A 1 265 ? 14.577 0.881 14.724 1.00 71.81 265 PRO A CA 1
ATOM 2027 C C . PRO A 1 265 ? 13.862 -0.444 14.418 1.00 71.81 265 PRO A C 1
ATOM 2029 O O . PRO A 1 265 ? 13.603 -1.221 15.334 1.00 71.81 265 PRO A O 1
ATOM 2032 N N . PHE A 1 266 ? 13.558 -0.714 13.145 1.00 79.56 266 PHE A N 1
ATOM 2033 C CA . PHE A 1 266 ? 12.977 -1.972 12.692 1.00 79.56 266 PHE A CA 1
ATOM 2034 C C . PHE A 1 266 ? 13.909 -2.671 11.703 1.00 79.56 266 PHE A C 1
ATOM 2036 O O . PHE A 1 266 ? 14.489 -2.034 10.823 1.00 79.56 266 PHE A O 1
ATOM 2043 N N . THR A 1 267 ? 14.021 -3.992 11.822 1.00 74.56 267 THR A N 1
ATOM 2044 C CA . THR A 1 267 ? 14.757 -4.850 10.884 1.00 74.56 267 THR A CA 1
ATOM 2045 C C . THR A 1 267 ? 13.842 -5.988 10.448 1.00 74.56 267 THR A C 1
ATOM 2047 O O . THR A 1 267 ? 13.168 -6.579 11.288 1.00 74.56 267 THR A O 1
ATOM 2050 N N . ALA A 1 268 ? 13.770 -6.252 9.145 1.00 75.69 268 ALA A N 1
ATOM 2051 C CA . ALA A 1 268 ? 13.047 -7.398 8.608 1.00 75.69 268 ALA A CA 1
ATOM 2052 C C . ALA A 1 268 ? 13.870 -8.682 8.809 1.00 75.69 268 ALA A C 1
ATOM 2054 O O . ALA A 1 268 ? 15.068 -8.689 8.539 1.00 75.69 268 ALA A O 1
ATOM 2055 N N . ASP A 1 269 ? 13.223 -9.754 9.273 1.00 65.19 269 ASP A N 1
ATOM 2056 C CA . ASP A 1 269 ? 13.885 -11.038 9.558 1.00 65.19 269 ASP A CA 1
ATOM 2057 C C . ASP A 1 269 ? 14.164 -11.881 8.294 1.00 65.19 269 ASP A C 1
ATOM 2059 O O . ASP A 1 269 ? 15.069 -12.713 8.304 1.00 65.19 269 ASP A O 1
ATOM 2063 N N . ASP A 1 270 ? 13.409 -11.661 7.209 1.00 63.81 270 ASP A N 1
ATOM 2064 C CA . ASP A 1 270 ? 13.513 -12.400 5.940 1.00 63.81 270 ASP A CA 1
ATOM 2065 C C . ASP A 1 270 ? 14.247 -11.587 4.861 1.00 63.81 270 ASP A C 1
ATOM 2067 O O . ASP A 1 270 ? 13.991 -10.387 4.700 1.00 63.81 270 ASP A O 1
ATOM 2071 N N . ASP A 1 271 ? 15.081 -12.265 4.056 1.00 60.84 271 ASP A N 1
ATOM 2072 C CA . ASP A 1 271 ? 15.850 -11.669 2.956 1.00 60.84 271 ASP A CA 1
ATOM 2073 C C . ASP A 1 271 ? 14.937 -10.847 2.021 1.00 60.84 271 ASP A C 1
ATOM 2075 O O . ASP A 1 271 ? 14.186 -11.379 1.200 1.00 60.84 271 ASP A O 1
ATOM 2079 N N . ARG A 1 272 ? 15.029 -9.515 2.135 1.00 62.28 272 ARG A N 1
ATOM 2080 C CA . ARG A 1 272 ? 14.334 -8.520 1.294 1.00 62.28 272 ARG A CA 1
ATOM 2081 C C . ARG A 1 272 ? 12.802 -8.542 1.379 1.00 62.28 272 ARG A C 1
ATOM 2083 O O . ARG A 1 272 ? 12.117 -8.146 0.431 1.00 62.28 272 ARG A O 1
ATOM 2090 N N . ASN A 1 273 ? 12.237 -8.944 2.517 1.00 68.44 273 ASN A N 1
ATOM 2091 C CA . ASN A 1 273 ? 10.789 -8.925 2.703 1.00 68.44 273 ASN A CA 1
ATOM 2092 C C . ASN A 1 273 ? 10.245 -7.512 3.004 1.00 68.44 273 ASN A C 1
ATOM 2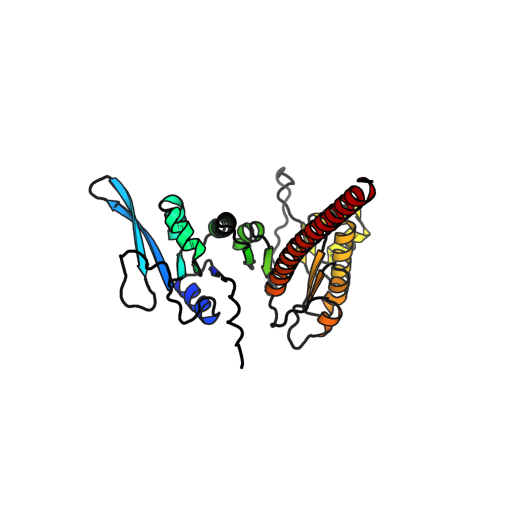094 O O . ASN A 1 273 ? 10.132 -7.077 4.151 1.00 68.44 273 ASN A O 1
ATOM 2098 N N . LEU A 1 274 ? 9.819 -6.810 1.954 1.00 68.88 274 LEU A N 1
ATOM 2099 C CA . LEU A 1 274 ? 9.206 -5.481 2.057 1.00 68.88 274 LEU A CA 1
ATOM 2100 C C . LEU A 1 274 ? 7.817 -5.485 2.724 1.00 68.88 274 LEU A C 1
ATOM 2102 O O . LEU A 1 274 ? 7.333 -4.424 3.126 1.00 68.88 274 LEU A O 1
ATOM 2106 N N . PHE A 1 275 ? 7.176 -6.648 2.909 1.00 75.38 275 PHE A N 1
ATOM 2107 C CA . PHE A 1 275 ? 5.913 -6.729 3.652 1.00 75.38 275 PHE A CA 1
ATOM 2108 C C . PHE A 1 275 ? 6.076 -6.359 5.131 1.00 75.38 275 PHE A C 1
ATOM 2110 O O . PHE A 1 275 ? 5.098 -5.932 5.746 1.00 75.38 275 PHE A O 1
ATOM 2117 N N . ALA A 1 276 ? 7.300 -6.393 5.672 1.00 74.56 276 ALA A N 1
ATOM 2118 C CA . ALA A 1 276 ? 7.593 -5.886 7.010 1.00 74.56 276 ALA A CA 1
ATOM 2119 C C . ALA A 1 276 ? 7.152 -4.419 7.188 1.00 74.56 276 ALA A C 1
ATOM 2121 O O . ALA A 1 276 ? 6.618 -4.062 8.235 1.00 74.56 276 ALA A O 1
ATOM 2122 N N . ALA A 1 277 ? 7.262 -3.581 6.147 1.00 80.12 277 ALA A N 1
ATOM 2123 C CA . ALA A 1 277 ? 6.769 -2.202 6.193 1.00 80.12 277 ALA A CA 1
ATOM 2124 C C . ALA A 1 277 ? 5.244 -2.142 6.391 1.00 80.12 277 ALA A C 1
ATOM 2126 O O . ALA A 1 277 ? 4.736 -1.343 7.178 1.00 80.12 277 ALA A O 1
ATOM 2127 N N . VAL A 1 278 ? 4.507 -3.019 5.703 1.00 81.00 278 VAL A N 1
ATOM 2128 C CA . VAL A 1 278 ? 3.046 -3.122 5.822 1.00 81.00 278 VAL A CA 1
ATOM 2129 C C . VAL A 1 278 ? 2.657 -3.613 7.215 1.00 81.00 278 VAL A C 1
ATOM 2131 O O . VAL A 1 278 ? 1.715 -3.093 7.816 1.00 81.00 278 VAL A O 1
ATOM 2134 N N . ASP A 1 279 ? 3.385 -4.596 7.742 1.00 81.75 279 ASP A N 1
ATOM 2135 C CA . ASP A 1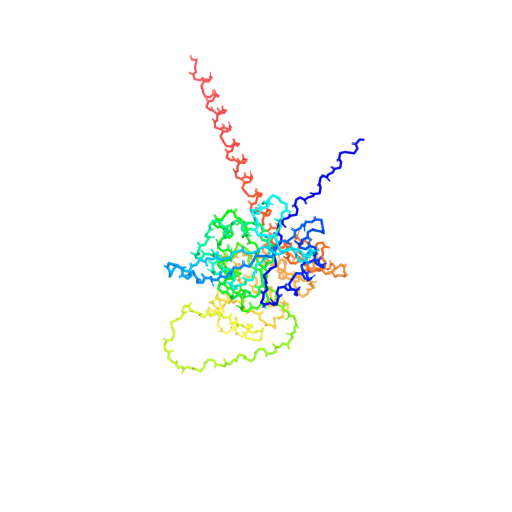 279 ? 3.154 -5.128 9.081 1.00 81.75 279 ASP A CA 1
ATOM 2136 C C . ASP A 1 279 ? 3.393 -4.070 10.162 1.00 81.75 279 ASP A C 1
ATOM 2138 O O . ASP A 1 279 ? 2.540 -3.921 11.036 1.00 81.75 279 ASP A O 1
ATOM 2142 N N . ILE A 1 280 ? 4.462 -3.274 10.051 1.00 81.81 280 ILE A N 1
ATOM 2143 C CA . ILE A 1 280 ? 4.761 -2.165 10.972 1.00 81.81 280 ILE A CA 1
ATOM 2144 C C . ILE A 1 280 ? 3.644 -1.123 10.957 1.00 81.81 280 ILE A C 1
ATOM 2146 O O . ILE A 1 280 ? 3.145 -0.742 12.014 1.00 81.81 280 ILE A O 1
ATOM 2150 N N . VAL A 1 281 ? 3.198 -0.684 9.775 1.00 83.62 281 VAL A N 1
ATOM 2151 C CA . VAL A 1 281 ? 2.110 0.304 9.672 1.00 83.62 281 VAL A CA 1
ATOM 2152 C C . VAL A 1 281 ? 0.822 -0.244 10.278 1.00 83.62 281 VAL A C 1
ATOM 2154 O O . VAL A 1 281 ? 0.117 0.456 11.009 1.00 83.62 281 VAL A O 1
ATOM 2157 N N . ARG A 1 282 ? 0.499 -1.507 9.997 1.00 83.50 282 ARG A N 1
ATOM 2158 C CA . ARG A 1 282 ? -0.709 -2.139 10.524 1.00 83.50 282 ARG A CA 1
ATOM 2159 C C . ARG A 1 282 ? -0.654 -2.284 12.044 1.00 83.50 282 ARG A C 1
ATOM 2161 O O . ARG A 1 282 ? -1.645 -1.976 12.704 1.00 83.50 282 ARG A O 1
ATOM 2168 N N . GLU A 1 283 ? 0.468 -2.737 12.589 1.00 85.25 283 GLU A N 1
ATOM 2169 C CA . GLU A 1 283 ? 0.640 -2.898 14.033 1.00 85.25 283 GLU A CA 1
ATOM 2170 C C . GLU A 1 283 ? 0.656 -1.545 14.748 1.00 85.25 283 GLU A C 1
ATOM 2172 O O . GLU A 1 283 ? 0.027 -1.390 15.793 1.00 85.25 283 GLU A O 1
ATOM 2177 N N . GLY A 1 284 ? 1.261 -0.526 14.133 1.00 86.94 284 GLY A N 1
ATOM 2178 C CA . GLY A 1 284 ? 1.210 0.852 14.615 1.00 86.94 284 GLY A CA 1
ATOM 2179 C C . GLY A 1 284 ? -0.221 1.389 14.693 1.00 86.94 284 GLY A C 1
ATOM 2180 O O . GLY A 1 284 ? -0.609 1.959 15.713 1.00 86.94 284 GLY A O 1
ATOM 2181 N N . ARG A 1 285 ? -1.053 1.147 13.667 1.00 84.69 285 ARG A N 1
ATOM 2182 C CA . ARG A 1 285 ? -2.484 1.516 13.691 1.00 84.69 285 ARG A CA 1
ATOM 2183 C C . ARG A 1 285 ? -3.247 0.773 14.789 1.00 84.69 285 ARG A C 1
ATOM 2185 O O . ARG A 1 285 ? -4.015 1.400 15.512 1.00 84.69 285 ARG A O 1
ATOM 2192 N N . SER A 1 286 ? -3.023 -0.536 14.922 1.00 86.38 286 SER A N 1
ATOM 2193 C CA . SER A 1 286 ? -3.651 -1.368 15.959 1.00 86.38 286 SER A CA 1
ATOM 2194 C C . SER A 1 286 ? -3.303 -0.860 17.361 1.00 86.38 286 SER A C 1
ATOM 2196 O O . SER A 1 286 ? -4.189 -0.576 18.167 1.00 86.38 286 SER A O 1
ATOM 2198 N N . THR A 1 287 ? -2.013 -0.628 17.605 1.00 90.50 287 THR A N 1
ATOM 2199 C CA . THR A 1 287 ? -1.483 -0.138 18.881 1.00 90.50 287 THR A CA 1
ATOM 2200 C C . THR A 1 287 ? -2.038 1.240 19.227 1.00 90.50 287 THR A C 1
ATOM 2202 O O . THR A 1 287 ? -2.455 1.461 20.362 1.00 90.50 287 THR A O 1
ATOM 2205 N N . LEU A 1 288 ? -2.115 2.157 18.256 1.00 90.56 288 LEU A N 1
ATOM 2206 C CA . LEU A 1 288 ? -2.697 3.483 18.469 1.00 90.56 288 LEU A CA 1
ATOM 2207 C C . LEU A 1 288 ? -4.177 3.401 18.870 1.00 90.56 288 LEU A C 1
ATOM 2209 O O . LEU A 1 288 ? -4.596 4.079 19.807 1.00 90.56 288 LEU A O 1
ATOM 2213 N N . CYS A 1 289 ? -4.967 2.558 18.200 1.00 87.50 289 CYS A N 1
ATOM 2214 C CA . CYS A 1 289 ? -6.372 2.348 18.552 1.00 87.50 289 CYS A CA 1
ATOM 2215 C C . CYS A 1 289 ? -6.526 1.794 19.975 1.00 87.50 289 CYS A C 1
ATOM 2217 O O . CYS A 1 289 ? -7.328 2.317 20.751 1.00 87.50 289 CYS A O 1
ATOM 2219 N N . SER A 1 290 ? -5.738 0.780 20.340 1.00 90.19 290 SER A N 1
ATOM 2220 C CA . SER A 1 290 ? -5.740 0.217 21.695 1.00 90.19 290 SER A CA 1
ATOM 2221 C C . SER A 1 290 ? -5.320 1.245 22.745 1.00 90.19 290 SER A C 1
ATOM 2223 O O . SER A 1 290 ? -5.955 1.343 23.793 1.00 90.19 290 SER A O 1
ATOM 2225 N N . TYR A 1 291 ? -4.300 2.053 22.453 1.00 94.88 291 TYR A N 1
ATOM 2226 C CA . TYR A 1 291 ? -3.806 3.093 23.352 1.00 94.88 291 TYR A CA 1
ATOM 2227 C C . TYR A 1 291 ? -4.844 4.194 23.603 1.00 94.88 291 TYR A C 1
ATOM 2229 O O . TYR A 1 291 ? -5.083 4.571 24.752 1.00 94.88 291 TYR A O 1
ATOM 2237 N N . LEU A 1 292 ? -5.511 4.683 22.554 1.00 93.06 292 LEU A N 1
ATOM 2238 C CA . LEU A 1 292 ? -6.586 5.671 22.690 1.00 93.06 292 LEU A CA 1
ATOM 2239 C C . LEU A 1 292 ? -7.781 5.098 23.466 1.00 93.06 292 LEU A C 1
ATOM 2241 O O . LEU A 1 292 ? -8.338 5.777 24.331 1.00 93.06 292 LEU A O 1
ATOM 2245 N N . GLY A 1 293 ? -8.142 3.835 23.219 1.00 89.50 293 GLY A N 1
ATOM 2246 C CA . GLY A 1 293 ? -9.183 3.136 23.978 1.00 89.50 293 GLY A CA 1
ATOM 2247 C C . GLY A 1 293 ? -8.847 3.013 25.467 1.00 89.50 293 GLY A C 1
ATOM 2248 O O . GLY A 1 293 ? -9.664 3.346 26.322 1.00 89.50 293 GLY A O 1
ATOM 2249 N N . ALA A 1 294 ? -7.619 2.614 25.795 1.00 93.44 294 ALA A N 1
ATOM 2250 C CA . ALA A 1 294 ? -7.167 2.535 27.181 1.00 93.44 294 ALA A CA 1
ATOM 2251 C C . ALA A 1 294 ? -7.151 3.918 27.852 1.00 93.44 294 ALA A C 1
ATOM 2253 O O . ALA A 1 294 ? -7.663 4.074 28.956 1.00 93.44 294 ALA A O 1
ATOM 2254 N N . THR A 1 295 ? -6.639 4.940 27.161 1.00 94.88 295 THR A N 1
ATOM 2255 C CA . THR A 1 295 ? -6.552 6.307 27.696 1.00 94.88 295 THR A CA 1
ATOM 2256 C C . THR A 1 295 ? -7.936 6.888 27.980 1.00 94.88 295 THR A C 1
ATOM 2258 O O . THR A 1 295 ? -8.161 7.451 29.049 1.00 94.88 295 THR A O 1
ATOM 2261 N N . THR A 1 296 ? -8.891 6.721 27.060 1.00 93.19 296 THR A N 1
ATOM 2262 C CA . THR A 1 296 ? -10.276 7.183 27.262 1.00 93.19 296 THR A CA 1
ATOM 2263 C C . THR A 1 296 ? -10.943 6.482 28.444 1.00 93.19 296 THR A C 1
ATOM 2265 O O . THR A 1 296 ? -11.592 7.143 29.255 1.00 93.19 296 THR A O 1
ATOM 2268 N N . PHE A 1 297 ? -10.722 5.175 28.605 1.00 94.75 297 PHE A N 1
ATOM 2269 C CA . PHE A 1 297 ? -11.203 4.428 29.765 1.00 94.75 297 PHE A CA 1
ATOM 2270 C C . PHE A 1 297 ? -10.583 4.924 31.079 1.00 94.75 297 PHE A C 1
ATOM 2272 O O . PHE A 1 297 ? -11.305 5.170 32.046 1.00 94.75 297 PHE A O 1
ATOM 2279 N N . THR A 1 298 ? -9.264 5.134 31.121 1.00 95.12 298 THR A N 1
ATOM 2280 C CA . THR A 1 298 ? -8.574 5.659 32.309 1.00 95.12 298 THR A CA 1
ATOM 2281 C C . THR A 1 298 ? -9.081 7.050 32.685 1.00 95.12 298 THR A C 1
ATOM 2283 O O . THR A 1 298 ? -9.374 7.290 33.854 1.00 95.12 298 THR A O 1
ATOM 2286 N N . VAL A 1 299 ? -9.265 7.950 31.714 1.00 96.69 299 VAL A N 1
ATOM 2287 C CA . VAL A 1 299 ? -9.822 9.292 31.960 1.00 96.69 299 VAL A CA 1
ATOM 2288 C C . VAL A 1 299 ? -11.239 9.206 32.537 1.00 96.69 299 VAL A C 1
ATOM 2290 O O . VAL A 1 299 ? -11.548 9.906 33.503 1.00 96.69 299 VAL A O 1
ATOM 2293 N N . ALA A 1 300 ? -12.086 8.315 32.012 1.00 95.38 300 ALA A N 1
ATOM 2294 C CA . ALA A 1 300 ? -13.433 8.097 32.539 1.00 95.38 300 ALA A CA 1
ATOM 2295 C C . ALA A 1 300 ? -13.420 7.558 33.981 1.00 95.38 300 ALA A C 1
ATOM 2297 O O . ALA A 1 300 ? -14.217 8.000 34.815 1.00 95.38 300 ALA A O 1
ATOM 2298 N N . GLN A 1 301 ? -12.492 6.651 34.309 1.00 96.00 301 GLN A N 1
ATOM 2299 C CA . GLN A 1 301 ? -12.318 6.179 35.684 1.00 96.00 301 GLN A CA 1
ATOM 2300 C C . GLN A 1 301 ? -11.870 7.299 36.623 1.00 96.00 301 GLN A C 1
ATOM 2302 O O . GLN A 1 301 ? -12.474 7.476 37.679 1.00 96.00 301 GLN A O 1
ATOM 2307 N N . CYS A 1 302 ? -10.870 8.094 36.232 1.00 96.19 302 CYS A N 1
ATOM 2308 C CA . CYS A 1 302 ? -10.424 9.244 37.021 1.00 96.19 302 CYS A CA 1
ATOM 2309 C C . CYS A 1 302 ? -11.576 10.219 37.295 1.00 96.19 302 CYS A C 1
ATOM 2311 O O . CYS A 1 302 ? -11.757 10.646 38.433 1.00 96.19 302 CYS A O 1
ATOM 2313 N N . TYR A 1 303 ? -12.394 10.523 36.283 1.00 96.69 303 TYR A N 1
ATOM 2314 C CA . TYR A 1 303 ? -13.573 11.374 36.445 1.00 96.69 303 TYR A CA 1
ATOM 2315 C C . TYR A 1 303 ? -14.590 10.773 37.425 1.00 96.69 303 TYR A C 1
ATOM 2317 O O . TYR A 1 303 ? -15.061 11.458 38.331 1.00 96.69 303 TYR A O 1
ATOM 2325 N N . THR A 1 304 ? -14.873 9.475 37.300 1.00 95.62 304 THR A N 1
ATOM 2326 C CA . THR A 1 304 ? -15.809 8.769 38.186 1.00 95.62 304 THR A CA 1
ATOM 2327 C C . THR A 1 304 ? -15.334 8.795 39.640 1.00 95.62 304 THR A C 1
ATOM 2329 O O . THR A 1 304 ? -16.121 9.101 40.535 1.00 95.62 304 THR A O 1
ATOM 2332 N N . TYR A 1 305 ? -14.043 8.546 39.889 1.00 96.38 305 TYR A N 1
ATOM 2333 C CA . TYR A 1 305 ? -13.466 8.638 41.232 1.00 96.38 305 TYR A CA 1
ATOM 2334 C C . TYR A 1 305 ? -13.536 10.058 41.797 1.00 96.38 305 TYR A C 1
ATOM 2336 O O . TYR A 1 305 ? -13.881 10.225 42.964 1.00 96.38 305 TYR A O 1
ATOM 2344 N N . MET A 1 306 ? -13.277 11.080 40.978 1.00 95.12 306 MET A N 1
ATOM 2345 C CA . MET A 1 306 ? -13.415 12.478 41.396 1.00 95.12 306 MET A CA 1
ATOM 2346 C C . MET A 1 306 ? -14.858 12.808 41.797 1.00 95.12 306 MET A C 1
ATOM 2348 O O . ME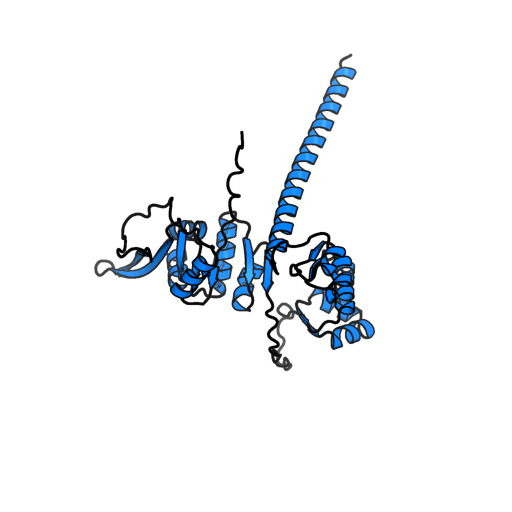T A 1 306 ? -15.074 13.370 42.869 1.00 95.12 306 MET A O 1
ATOM 2352 N N . CYS A 1 307 ? -15.854 12.413 40.998 1.00 94.12 307 CYS A N 1
ATOM 2353 C CA . CYS A 1 307 ? -17.268 12.599 41.337 1.00 94.12 307 CYS A CA 1
ATOM 2354 C C . CYS A 1 307 ? -17.658 11.862 42.624 1.00 94.12 307 CYS A C 1
ATOM 2356 O O . CYS A 1 307 ? -18.344 12.435 43.467 1.00 94.12 307 CYS A O 1
ATOM 2358 N N . PHE A 1 308 ? -17.199 10.618 42.794 1.00 94.50 308 PHE A N 1
ATOM 2359 C CA . PHE A 1 308 ? -17.454 9.827 43.997 1.00 94.50 308 PHE A CA 1
ATOM 236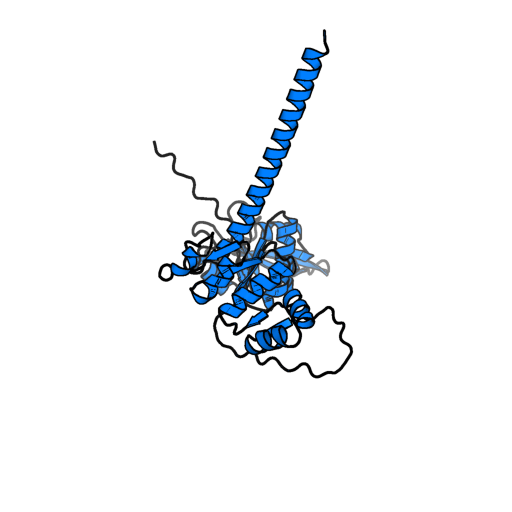0 C C . PHE A 1 308 ? -16.892 10.505 45.251 1.00 94.50 308 PHE A C 1
ATOM 2362 O O . PHE A 1 308 ? -17.609 10.667 46.236 1.00 94.50 308 PHE A O 1
ATOM 2369 N N . ILE A 1 309 ? -15.637 10.964 45.197 1.00 94.56 309 ILE A N 1
ATOM 2370 C CA . ILE A 1 309 ? -15.001 11.706 46.292 1.00 94.56 309 ILE A CA 1
ATOM 2371 C C . ILE A 1 309 ? -15.816 12.965 46.609 1.00 94.56 309 ILE A C 1
ATOM 2373 O O . ILE A 1 309 ? -16.188 13.172 47.761 1.00 94.56 309 ILE A O 1
ATOM 2377 N N . VAL A 1 310 ? -16.162 13.777 45.604 1.00 94.38 310 VAL A N 1
ATOM 2378 C CA . VAL A 1 310 ? -16.953 14.998 45.821 1.00 94.38 310 VAL A CA 1
ATOM 2379 C C . VAL A 1 310 ? -18.288 14.683 46.493 1.00 94.38 310 VAL A C 1
ATOM 2381 O O . VAL A 1 310 ? -18.612 15.332 47.483 1.00 94.38 310 VAL A O 1
ATOM 2384 N N . MET A 1 311 ? -19.035 13.677 46.026 1.00 92.62 311 MET A N 1
ATOM 2385 C CA . MET A 1 311 ? -20.315 13.291 46.635 1.00 92.62 311 MET A CA 1
ATOM 2386 C C . MET A 1 311 ? -20.158 12.885 48.103 1.00 92.62 311 MET A C 1
ATOM 2388 O O . MET A 1 311 ? -20.907 13.370 48.943 1.00 92.62 311 MET A O 1
ATOM 2392 N N . VAL A 1 312 ? -19.162 12.055 48.428 1.00 93.62 312 VAL A N 1
ATOM 2393 C CA . VAL A 1 312 ? -18.925 11.584 49.805 1.00 93.62 312 VAL A CA 1
ATOM 2394 C C . VAL A 1 312 ? -18.558 12.730 50.753 1.00 93.62 312 VAL A C 1
ATOM 2396 O O . VAL A 1 312 ? -18.980 12.733 51.908 1.00 93.62 312 VAL A O 1
ATOM 2399 N N . PHE A 1 313 ? -17.774 13.707 50.289 1.00 89.12 313 PHE A N 1
ATOM 2400 C CA . PHE A 1 313 ? -17.332 14.826 51.129 1.00 89.12 313 PHE A CA 1
ATOM 2401 C C . PHE A 1 313 ? -18.312 16.007 51.170 1.00 89.12 313 PHE A C 1
ATOM 2403 O O . PHE A 1 313 ? -18.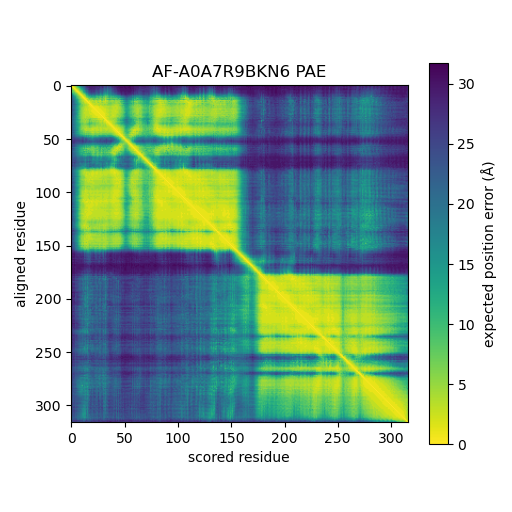224 16.811 52.093 1.00 89.12 313 PHE A O 1
ATOM 2410 N N . THR A 1 314 ? -19.248 16.111 50.220 1.00 86.56 314 THR A N 1
ATOM 2411 C CA . THR A 1 314 ? -20.309 17.141 50.220 1.00 86.56 314 THR A CA 1
ATOM 2412 C C . THR A 1 314 ? -21.629 16.663 50.824 1.00 86.56 314 THR A C 1
ATOM 2414 O O . THR A 1 314 ? -22.482 17.489 51.126 1.00 86.56 314 THR A O 1
ATOM 2417 N N . SER A 1 315 ? -21.810 15.358 51.053 1.00 75.00 315 SER A N 1
ATOM 2418 C CA . SER A 1 315 ? -23.009 14.795 51.691 1.00 75.00 315 SER A CA 1
ATOM 2419 C C . SER A 1 315 ? -22.990 14.854 53.232 1.00 75.00 315 SER A C 1
ATOM 2421 O O . SER A 1 315 ? -23.594 13.998 53.880 1.00 75.00 315 SER A O 1
ATOM 2423 N N . ARG A 1 316 ? -22.270 15.809 53.827 1.00 57.12 316 ARG A N 1
ATOM 2424 C CA . ARG A 1 316 ? -22.264 16.116 55.267 1.00 57.12 316 ARG A CA 1
ATOM 2425 C C . ARG A 1 316 ? -22.714 17.549 55.480 1.00 57.12 316 ARG A C 1
ATOM 2427 O O . ARG A 1 316 ? -23.440 17.764 56.472 1.00 57.12 316 ARG A O 1
#

Mean predicted aligned error: 16.0 Å

Organism: NCBI:txid399045

Sequence (316 aa):
MDQGFSPKQRKPLFKLTGDSLLTALSVARKCQLVDPEVKMLVVWAELVESTLDAVQHVKIEYMDPDADSVDTGSVPVREYVFALEGRCFDLLQKREPELFLKVVHRGRVFARMLPHQKETLVKTLHKIGRIVGMCGDGCNDLGALRAADVGLSVASSAEKEASIAPVSDTGSVPVREYVFALEGRCFDLLQKREPELFLKVVHRGRVFARMLPHQKETLVKTLHKIGRIVGMCGDGCNDLGALRAADVGLSVASSAEKEASIAAPFTADDDRNLFAAVDIVREGRSTLCSYLGATTFTVAQCYTYMCFIVMVFTSR

Secondary structure (DSSP, 8-state):
--------------EE-SS-HHHHHHHHHHTTSS-TTSEEEEEEEEEEE-TTTSPEEEEEEEE-TTSS-EE-S---TTTEEEEEEHHHHHHHHHH-HHHHHHHHHHEEEEES--HHHHHHHHHHHHHTT---EEEESSGGGHHHHHHSSEEEE-----------------S---TTS--EEEEHHHHHHHHHH-HHHHHHHHHHEEEEES--HHHHHHHHHHHHHTT---EEEESSGGGHHHHHHSSEEEE---TT-TTGGGT-SEE-SSTT-THHHHHHHHHHHHHHHHHHHHHHHHHHHHHHHHHHHHHHHH--

Solvent-accessible surface area (backbone atoms only — not comparable to full-atom values): 18104 Å² total; per-residue (Å²): 135,86,80,73,80,72,80,75,83,72,74,90,52,68,48,81,37,68,49,57,54,69,62,50,51,56,51,34,51,76,68,58,54,47,57,93,86,54,49,51,33,37,50,44,57,45,81,42,80,41,95,86,72,82,49,72,42,78,50,68,42,38,37,35,91,88,49,100,57,75,52,82,69,84,75,72,72,88,64,52,36,28,31,40,40,36,76,26,48,60,50,31,54,75,76,37,49,72,58,34,50,54,44,62,75,39,41,35,38,37,15,45,40,49,41,70,54,47,21,51,48,41,50,49,42,44,75,74,73,45,88,41,76,34,77,40,68,54,81,62,35,47,59,21,29,68,56,25,82,41,51,44,77,48,81,73,86,70,87,64,84,74,81,75,74,77,85,74,95,75,76,95,68,75,85,82,80,75,68,40,71,44,46,35,77,54,48,59,50,32,51,73,74,36,50,71,58,34,54,53,44,62,74,51,40,79,43,77,41,83,58,51,45,71,53,47,21,50,49,40,47,50,42,45,75,73,73,45,89,41,76,33,76,38,47,35,72,64,34,31,62,22,21,55,56,23,83,40,17,34,15,33,21,42,95,88,38,67,69,19,45,78,42,15,93,35,64,37,93,46,76,59,44,68,61,49,59,56,50,50,54,51,49,50,53,51,51,51,52,52,50,53,52,52,50,53,52,52,52,52,49,54,51,50,52,50,53,51,52,50,51,68,72,65,75,117

Radius of gyration: 26.06 Å; Cα contacts (8 Å, |Δi|>4): 431; chains: 1; bounding box: 62×62×83 Å